Protein AF-A0AAT9WAW9-F1 (afdb_monomer_lite)

Foldseek 3Di:
DDDDDDDDDDDPPPPPPLPVLQVVLVVCVVVLVLVSNLVSLVVSVVVQNLVSLQVNLVCCCQVSVHPNDNVSSLVSLVSSVVSPNPVSVVVNVLSVLLVVCVVVLCCLLPVPQCPVLCDDLNVQDQDDFDQEDDDPVRVVVRVVSLVSSVVSLVVSVVVLVVCPPVLSVRDPSNVSSHHPVSSVSSSVNSVVNSVVVNVVSVVSNVVSVVSVVSHVVSHVVNVVVVVVVVVVVVVVVVVVVVVVVVVVVVVVVPDDDD

Secondary structure (DSSP, 8-state):
--------------SSHHHHHHHHHHHHHHTT-HHHHHHHHHHHHHTT-HHHHHHHHHHHHHTSSS---HHHHHHHHHHHHHTT-HHHHHHHHHHHHHHHTHHHHHIIIII---GGGGSGGG---PPP--S---SHHHHHHHHHHHHHHHHHHHHHHHHHHHT-SGGGGS-HHHHTTS-HHHHHHHHHHHHHHHHHHHHHHHHHHHHHHHHHHHHHHHHHHHHHHHHHHHHHHHHHHHHHHHHHHHHHHHHHHTS---

Sequence (258 aa):
MKRSILCAVLILAFGAAGADELSDAAAALNAKNYPQALALYSRLAGAGNPEAMLRLGEMYWYGEGAPLDRAKGDALFAQAAAAGNQAAVAATSLSRDRQQRLADIAYWTTGYDGADLVAGKFNCVAPEFPEFSQTKRAVTATSEAADAYTACYNGFIDHLQSVMPPGKAIPEAVTLLMSEQELRQATEHLGKVYAAVAARAKLTADQTLEKRDKWMAKTTDYLTTQKLREKQYLDDMERQRVSNNGAIDIATRAQPRK

Structure (mmCIF, N/CA/C/O backbone):
data_AF-A0AAT9WAW9-F1
#
_entry.id   AF-A0AAT9WAW9-F1
#
loop_
_atom_site.group_PDB
_atom_site.id
_atom_site.type_symbol
_atom_site.label_atom_id
_atom_site.label_alt_id
_atom_site.label_comp_id
_atom_site.label_asym_id
_atom_site.label_entity_id
_atom_site.label_seq_id
_atom_site.pdbx_PDB_ins_code
_atom_site.Cartn_x
_atom_site.Cartn_y
_atom_site.Cartn_z
_atom_site.occupancy
_atom_site.B_iso_or_equiv
_atom_site.auth_seq_id
_atom_site.auth_comp_id
_atom_site.auth_asym_id
_atom_site.auth_atom_id
_atom_site.pdbx_PDB_model_num
ATOM 1 N N . MET A 1 1 ? -53.173 15.740 77.917 1.00 38.09 1 MET A N 1
ATOM 2 C CA . MET A 1 1 ? -52.126 14.844 77.379 1.00 38.09 1 MET A CA 1
ATOM 3 C C . MET A 1 1 ? -52.438 14.558 75.912 1.00 38.09 1 MET A C 1
ATOM 5 O O . MET A 1 1 ? -53.324 13.765 75.639 1.00 38.09 1 MET A O 1
ATOM 9 N N . LYS A 1 2 ? -51.796 15.268 74.974 1.00 37.75 2 LYS A N 1
ATOM 10 C CA . LYS A 1 2 ? -51.893 15.025 73.522 1.00 37.75 2 LYS A CA 1
ATOM 11 C C . LYS A 1 2 ? -50.556 14.423 73.085 1.00 37.75 2 LYS A C 1
ATOM 13 O O . LYS A 1 2 ? -49.534 15.081 73.244 1.00 37.75 2 LYS A O 1
ATOM 18 N N . ARG A 1 3 ? -50.550 13.168 72.631 1.00 41.78 3 ARG A N 1
ATOM 19 C CA . ARG A 1 3 ? -49.358 12.491 72.100 1.00 41.78 3 ARG A CA 1
ATOM 20 C C . ARG A 1 3 ? -49.466 12.470 70.580 1.00 41.78 3 ARG A C 1
ATOM 22 O O . ARG A 1 3 ? -50.278 11.738 70.028 1.00 41.78 3 ARG A O 1
ATOM 29 N N . SER A 1 4 ? -48.690 13.336 69.943 1.00 41.09 4 SER A N 1
ATOM 30 C CA . SER A 1 4 ? -48.544 13.424 68.494 1.00 41.09 4 SER A CA 1
ATOM 31 C C . SER A 1 4 ? -47.734 12.230 67.984 1.00 41.09 4 SER A C 1
ATOM 33 O O . SER A 1 4 ? -46.661 11.946 68.513 1.00 41.09 4 SER A O 1
ATOM 35 N N . ILE A 1 5 ? -48.249 11.537 66.970 1.00 51.78 5 ILE A N 1
ATOM 36 C CA . ILE A 1 5 ? -47.555 10.462 66.252 1.00 51.78 5 ILE A CA 1
ATOM 37 C C . ILE A 1 5 ? -46.787 11.113 65.096 1.00 51.78 5 ILE A C 1
ATOM 39 O O . ILE A 1 5 ? -47.397 11.692 64.200 1.00 51.78 5 ILE A O 1
ATOM 43 N N . LEU A 1 6 ? -45.456 11.048 65.144 1.00 45.06 6 LEU A N 1
ATOM 44 C CA . LEU A 1 6 ? -44.557 11.425 64.053 1.00 45.06 6 LEU A CA 1
ATOM 45 C C . LEU A 1 6 ? -44.167 10.135 63.309 1.00 45.06 6 LEU A C 1
ATOM 47 O O . LEU A 1 6 ? -43.424 9.321 63.853 1.00 45.06 6 LEU A O 1
ATOM 51 N N . CYS A 1 7 ? -44.667 9.931 62.088 1.00 50.47 7 CYS A N 1
ATOM 52 C CA . CYS A 1 7 ? -44.144 8.907 61.179 1.00 50.47 7 CYS A CA 1
ATOM 53 C C . CYS A 1 7 ? -43.056 9.540 60.308 1.00 50.47 7 CYS A C 1
ATOM 55 O O . CYS A 1 7 ? -43.325 10.453 59.529 1.00 50.47 7 CYS A O 1
ATOM 57 N N . ALA A 1 8 ? -41.825 9.060 60.473 1.00 49.06 8 ALA A N 1
ATOM 58 C CA . ALA A 1 8 ? -40.669 9.458 59.688 1.00 49.06 8 ALA A CA 1
ATOM 59 C C . ALA A 1 8 ? -40.785 8.919 58.253 1.00 49.06 8 ALA A C 1
ATOM 61 O O . ALA A 1 8 ? -40.883 7.711 58.038 1.00 49.06 8 ALA A O 1
ATOM 62 N N . VAL A 1 9 ? -40.756 9.821 57.274 1.00 51.19 9 VAL A N 1
ATOM 63 C CA . VAL A 1 9 ? -40.599 9.492 55.853 1.00 51.19 9 VAL A CA 1
ATOM 64 C C . VAL A 1 9 ? -39.102 9.324 55.593 1.00 51.19 9 VAL A C 1
ATOM 66 O O . VAL A 1 9 ? -38.352 10.297 55.604 1.00 51.19 9 VAL A O 1
ATOM 69 N N . LEU A 1 10 ? -38.660 8.081 55.392 1.00 50.25 10 LEU A N 1
ATOM 70 C CA . LEU A 1 10 ? -37.310 7.770 54.925 1.00 50.25 10 LEU A CA 1
ATOM 71 C C . LEU A 1 10 ? -37.263 7.998 53.407 1.00 50.25 10 LEU A C 1
ATOM 73 O O . LEU A 1 10 ? -37.761 7.186 52.629 1.00 50.25 10 LEU A O 1
ATOM 77 N N . ILE A 1 11 ? -36.692 9.125 52.987 1.00 54.88 11 ILE A N 1
ATOM 78 C CA . ILE A 1 11 ? -36.390 9.401 51.581 1.00 54.88 11 ILE A CA 1
ATOM 79 C C . ILE A 1 11 ? -35.054 8.721 51.265 1.00 54.88 11 ILE A C 1
ATOM 81 O O . ILE A 1 11 ? -33.999 9.166 51.715 1.00 54.88 11 ILE A O 1
ATOM 85 N N . LEU A 1 12 ? -35.098 7.626 50.505 1.00 52.53 12 LEU A N 1
ATOM 86 C CA . LEU A 1 12 ? -33.918 7.016 49.892 1.00 52.53 12 LEU A CA 1
ATOM 87 C C . LEU A 1 12 ? -33.403 7.942 48.781 1.00 52.53 12 LEU A C 1
ATOM 89 O O . LEU A 1 12 ? -33.870 7.906 47.645 1.00 52.53 12 LEU A O 1
ATOM 93 N N . ALA A 1 13 ? -32.435 8.788 49.123 1.00 49.69 13 ALA A N 1
ATOM 94 C CA . ALA A 1 13 ? -31.640 9.538 48.162 1.00 49.69 13 ALA A CA 1
ATOM 95 C C . ALA A 1 13 ? -30.559 8.614 47.577 1.00 49.69 13 ALA A C 1
ATOM 97 O O . ALA A 1 13 ? -29.484 8.476 48.149 1.00 49.69 13 ALA A O 1
ATOM 98 N N . PHE A 1 14 ? -30.846 7.958 46.450 1.00 53.50 14 PHE A N 1
ATOM 99 C CA . PHE A 1 14 ? -29.864 7.122 45.734 1.00 53.50 14 PHE A CA 1
ATOM 100 C C . PHE A 1 14 ? -29.636 7.557 44.273 1.00 53.50 14 PHE A C 1
ATOM 102 O O . PHE A 1 14 ? -29.130 6.785 43.468 1.00 53.50 14 PHE A O 1
ATOM 109 N N . GLY A 1 15 ? -30.013 8.791 43.912 1.00 50.50 15 GLY A N 1
ATOM 110 C CA . GLY A 1 15 ? -30.060 9.231 42.509 1.00 50.50 15 GLY A CA 1
ATOM 111 C C . GLY A 1 15 ? -28.980 10.210 42.031 1.00 50.50 15 GLY A C 1
ATOM 112 O O . GLY A 1 15 ? -28.892 10.425 40.830 1.00 50.50 15 GLY A O 1
ATOM 113 N N . ALA A 1 16 ? -28.178 10.825 42.911 1.00 52.44 16 ALA A N 1
ATOM 114 C CA . ALA A 1 16 ? -27.354 11.983 42.520 1.00 52.44 16 ALA A CA 1
ATOM 115 C C . ALA A 1 16 ? -25.851 11.698 42.314 1.00 52.44 16 ALA A C 1
ATOM 117 O O . ALA A 1 16 ? -25.207 12.418 41.564 1.00 52.44 16 ALA A O 1
ATOM 118 N N . ALA A 1 17 ? -25.280 10.655 42.926 1.00 57.22 17 ALA A N 1
ATOM 119 C CA . ALA A 1 17 ? -23.821 10.464 42.928 1.00 57.22 17 ALA A CA 1
ATOM 120 C C . ALA A 1 17 ? -23.237 9.888 41.618 1.00 57.22 17 ALA A C 1
ATOM 122 O O . ALA A 1 17 ? -22.039 9.981 41.393 1.00 57.22 17 ALA A O 1
ATOM 123 N N . GLY A 1 18 ? -24.055 9.276 40.753 1.00 59.75 18 GLY A N 1
ATOM 124 C CA . GLY A 1 18 ? -23.558 8.561 39.566 1.00 59.75 18 GLY A CA 1
ATOM 125 C C . GLY A 1 18 ? -23.317 9.427 38.323 1.00 59.75 18 GLY A C 1
ATOM 126 O O . GLY A 1 18 ? -22.563 9.019 37.444 1.00 59.75 18 GLY A O 1
ATOM 127 N N . ALA A 1 19 ? -23.957 10.596 38.222 1.00 64.44 19 ALA A N 1
ATOM 128 C CA . ALA A 1 19 ? -23.829 11.467 37.049 1.00 64.44 19 ALA A CA 1
ATOM 129 C C . ALA A 1 19 ? -22.507 12.252 37.055 1.00 64.44 19 ALA A C 1
ATOM 131 O O . ALA A 1 19 ? -21.846 12.335 36.019 1.00 64.44 19 ALA A O 1
ATOM 132 N N . ASP A 1 20 ? -22.093 12.745 38.226 1.00 81.12 20 ASP A N 1
ATOM 133 C CA . ASP A 1 20 ? -20.826 13.467 38.396 1.00 81.12 20 ASP A CA 1
ATOM 134 C C . ASP A 1 20 ? -19.627 12.556 38.084 1.00 81.12 20 ASP A C 1
ATOM 136 O O . ASP A 1 20 ? -18.736 12.926 37.322 1.00 81.12 20 ASP A O 1
ATOM 140 N N . GLU A 1 21 ? -19.656 11.304 38.547 1.00 89.25 21 GLU A N 1
ATOM 141 C CA . GLU A 1 21 ? -18.559 10.356 38.314 1.00 89.25 21 GLU A CA 1
ATOM 142 C C . GLU A 1 21 ? -18.419 9.917 36.849 1.00 89.25 21 GLU A C 1
ATOM 144 O O . GLU A 1 21 ? -17.312 9.629 36.391 1.00 89.25 21 GLU A O 1
ATOM 149 N N . LEU A 1 22 ? -19.525 9.846 36.099 1.00 94.06 22 LEU A N 1
ATOM 150 C CA . LEU A 1 22 ? -19.480 9.522 34.671 1.00 94.06 22 LEU A CA 1
ATOM 151 C C . LEU A 1 22 ? -18.847 10.667 33.870 1.00 94.06 22 LEU A C 1
ATOM 153 O O . LEU A 1 22 ? -18.050 10.420 32.964 1.00 94.06 22 LEU A O 1
ATOM 157 N N . SER A 1 23 ? -19.166 11.912 34.232 1.00 95.69 23 SER A N 1
ATOM 158 C CA . SER A 1 23 ? -18.522 13.098 33.664 1.00 95.69 23 SER A CA 1
ATOM 159 C C . SER A 1 23 ? -17.025 13.125 33.987 1.00 95.69 23 SER A C 1
ATOM 161 O O . SER A 1 23 ? -16.214 13.372 33.094 1.00 95.69 23 SER A O 1
ATOM 163 N N . ASP A 1 24 ? -16.637 12.794 35.221 1.00 95.81 24 ASP A N 1
ATOM 164 C CA . ASP A 1 24 ? -15.228 12.692 35.620 1.00 95.81 24 ASP A CA 1
ATOM 165 C C . ASP A 1 24 ? -14.482 11.598 34.841 1.00 95.81 24 ASP A C 1
ATOM 167 O O . ASP A 1 24 ? -13.338 11.796 34.423 1.00 95.81 24 ASP A O 1
ATOM 171 N N . ALA A 1 25 ? -15.128 10.452 34.594 1.00 96.38 25 ALA A N 1
ATOM 172 C CA . ALA A 1 25 ? -14.562 9.369 33.790 1.00 96.38 25 ALA A CA 1
ATOM 173 C C . ALA A 1 25 ? -14.314 9.811 32.341 1.00 96.38 25 ALA A C 1
ATOM 175 O O . ALA A 1 25 ? -13.240 9.564 31.785 1.00 96.38 25 ALA A O 1
ATOM 176 N N . ALA A 1 26 ? -15.281 10.514 31.748 1.00 96.25 26 ALA A N 1
ATOM 177 C CA . ALA A 1 26 ? -15.157 11.074 30.408 1.00 96.25 26 ALA A CA 1
ATOM 178 C C . ALA A 1 26 ? -14.071 12.155 30.337 1.00 96.25 26 ALA A C 1
ATOM 180 O O . ALA A 1 26 ? -13.261 12.151 29.410 1.00 96.25 26 ALA A O 1
ATOM 181 N N . ALA A 1 27 ? -13.995 13.040 31.333 1.00 97.06 27 ALA A N 1
ATOM 182 C CA . ALA A 1 27 ? -12.942 14.045 31.433 1.00 97.06 27 ALA A CA 1
ATOM 183 C C . ALA A 1 27 ? -11.550 13.401 31.542 1.00 97.06 27 ALA A C 1
ATOM 185 O O . ALA A 1 27 ? -10.628 13.815 30.837 1.00 97.06 27 ALA A O 1
ATOM 186 N N . ALA A 1 28 ? -11.405 12.352 32.357 1.00 97.38 28 ALA A N 1
ATOM 187 C CA . ALA A 1 28 ? -10.160 11.600 32.476 1.00 97.38 28 ALA A CA 1
ATOM 188 C C . ALA A 1 28 ? -9.762 10.932 31.149 1.00 97.38 28 ALA A C 1
ATOM 190 O O . ALA A 1 28 ? -8.597 11.014 30.758 1.00 97.38 28 ALA A O 1
ATOM 191 N N . LEU A 1 29 ? -10.717 10.327 30.432 1.00 95.62 29 LEU A N 1
ATOM 192 C CA . LEU A 1 29 ? -10.471 9.713 29.124 1.00 95.62 29 LEU A CA 1
ATOM 193 C C . LEU A 1 29 ? -10.021 10.758 28.093 1.00 95.62 29 LEU A C 1
ATOM 195 O O . LEU A 1 29 ? -8.994 10.578 27.444 1.00 95.62 29 LEU A O 1
ATOM 199 N N . ASN A 1 30 ? -10.728 11.887 28.009 1.00 95.06 30 ASN A N 1
ATOM 200 C CA . ASN A 1 30 ? -10.393 12.992 27.107 1.00 95.06 30 ASN A CA 1
ATOM 201 C C . ASN A 1 30 ? -9.015 13.601 27.414 1.00 95.06 30 ASN A C 1
ATOM 203 O O . ASN A 1 30 ? -8.278 13.976 26.504 1.00 95.06 30 ASN A O 1
ATOM 207 N N . ALA A 1 31 ? -8.636 13.655 28.693 1.00 96.62 31 ALA A N 1
ATOM 208 C CA . ALA A 1 31 ? -7.310 14.076 29.138 1.00 96.62 31 ALA A CA 1
ATOM 209 C C . ALA A 1 31 ? -6.224 12.996 28.950 1.00 96.62 31 ALA A C 1
ATOM 211 O O . ALA A 1 31 ? -5.079 13.207 29.353 1.00 96.62 31 ALA A O 1
ATOM 212 N N . LYS A 1 32 ? -6.563 11.834 28.368 1.00 94.56 32 LYS A N 1
ATOM 213 C CA . LYS A 1 32 ? -5.700 10.646 28.240 1.00 94.56 32 LYS A CA 1
ATOM 214 C C . LYS A 1 32 ? -5.155 10.133 29.577 1.00 94.56 32 LYS A C 1
ATOM 216 O O . LYS A 1 32 ? -4.155 9.416 29.616 1.00 94.56 32 LYS A O 1
ATOM 221 N N . ASN A 1 33 ? -5.830 10.445 30.684 1.00 97.25 33 ASN A N 1
ATOM 222 C CA . ASN A 1 33 ? -5.577 9.833 31.983 1.00 97.25 33 ASN A CA 1
ATOM 223 C C . ASN A 1 33 ? -6.287 8.475 32.054 1.00 97.25 33 ASN A C 1
ATOM 225 O O . ASN A 1 33 ? -7.257 8.276 32.792 1.00 97.25 33 ASN A O 1
ATOM 229 N N . TYR A 1 34 ? -5.802 7.535 31.243 1.00 95.50 34 TYR A N 1
ATOM 230 C CA . TYR A 1 34 ? -6.418 6.222 31.106 1.00 95.50 34 TYR A CA 1
ATOM 231 C C . TYR A 1 34 ? -6.513 5.427 32.415 1.00 95.50 34 TYR A C 1
ATOM 233 O O . TYR A 1 34 ? -7.552 4.804 32.617 1.00 95.50 34 TYR A O 1
ATOM 241 N N . PRO A 1 35 ? -5.523 5.449 33.335 1.00 97.12 35 PRO A N 1
ATOM 242 C CA . PRO A 1 35 ? -5.660 4.757 34.616 1.00 97.12 35 PRO A CA 1
ATOM 243 C C . PRO A 1 35 ? -6.874 5.233 35.424 1.00 97.12 35 PRO A C 1
ATOM 245 O O . PRO A 1 35 ? -7.616 4.411 35.964 1.00 97.12 35 PRO A O 1
ATOM 248 N N . GLN A 1 36 ? -7.112 6.548 35.473 1.00 97.00 36 GLN A N 1
ATOM 249 C CA . GLN A 1 36 ? -8.271 7.112 36.166 1.00 97.00 36 GLN A CA 1
ATOM 250 C C . GLN A 1 36 ? -9.578 6.787 35.433 1.00 97.00 36 GLN A C 1
ATOM 252 O O . GLN A 1 36 ? -10.538 6.355 36.071 1.00 97.00 36 GLN A O 1
ATOM 257 N N . ALA A 1 37 ? -9.608 6.943 34.106 1.00 97.62 37 ALA A N 1
ATOM 258 C CA . ALA A 1 37 ? -10.780 6.618 33.295 1.00 97.62 37 ALA A CA 1
ATOM 259 C C . ALA A 1 37 ? -11.181 5.140 33.443 1.00 97.62 37 ALA A C 1
ATOM 261 O O . ALA A 1 37 ? -12.342 4.845 33.723 1.00 97.62 37 ALA A O 1
ATOM 262 N N . LEU A 1 38 ? -10.216 4.215 33.354 1.00 97.25 38 LEU A N 1
ATOM 263 C CA . LEU A 1 38 ? -10.442 2.781 33.551 1.00 97.25 38 LEU A CA 1
ATOM 264 C C . LEU A 1 38 ? -11.025 2.481 34.926 1.00 97.25 38 LEU A C 1
ATOM 266 O O . LEU A 1 38 ? -11.966 1.695 35.021 1.00 97.25 38 LEU A O 1
ATOM 270 N N . ALA A 1 39 ? -10.485 3.088 35.985 1.00 96.75 39 ALA A N 1
ATOM 271 C CA . ALA A 1 39 ? -10.970 2.866 37.342 1.00 96.75 39 ALA A CA 1
ATOM 272 C C . ALA A 1 39 ? -12.430 3.324 37.504 1.00 96.75 39 ALA A C 1
ATOM 274 O O . ALA A 1 39 ? -13.262 2.567 38.012 1.00 96.75 39 ALA A O 1
ATOM 275 N N . LEU A 1 40 ? -12.751 4.531 37.027 1.00 97.56 40 LEU A N 1
ATOM 276 C CA . LEU A 1 40 ? -14.095 5.099 37.122 1.00 97.56 40 LEU A CA 1
ATOM 277 C C . LEU A 1 40 ? -15.102 4.322 36.267 1.00 97.56 40 LEU A C 1
ATOM 279 O O . LEU A 1 40 ? -16.125 3.875 36.790 1.00 97.56 40 LEU A O 1
ATOM 283 N N . TYR A 1 41 ? -14.793 4.080 34.989 1.00 98.06 41 TYR A N 1
ATOM 284 C CA . TYR A 1 41 ? -15.674 3.315 34.108 1.00 98.06 41 TYR A CA 1
ATOM 285 C C . TYR A 1 41 ? -15.857 1.872 34.579 1.00 98.06 41 TYR A C 1
ATOM 287 O O . TYR A 1 41 ? -16.977 1.376 34.541 1.00 98.06 41 TYR A O 1
ATOM 295 N N . SER A 1 42 ? -14.815 1.210 35.098 1.00 97.31 42 SER A N 1
ATOM 296 C CA . SER A 1 42 ? -14.943 -0.147 35.656 1.00 97.31 42 SER A CA 1
ATOM 297 C C . SER A 1 42 ? -15.897 -0.190 36.845 1.00 97.31 42 SER A C 1
ATOM 299 O O . SER A 1 42 ? -16.749 -1.075 36.921 1.00 97.31 42 SER A O 1
ATOM 301 N N . ARG A 1 43 ? -15.790 0.778 37.762 1.00 96.94 43 ARG A N 1
ATOM 302 C CA . ARG A 1 43 ? -16.681 0.868 38.924 1.00 96.94 43 ARG A CA 1
ATOM 303 C C . ARG A 1 43 ? -18.126 1.130 38.505 1.00 96.94 43 ARG A C 1
ATOM 305 O O . ARG A 1 43 ? -19.026 0.433 38.966 1.00 96.94 43 ARG A O 1
ATOM 312 N N . LEU A 1 44 ? -18.346 2.104 37.623 1.00 97.44 44 LEU A N 1
ATOM 313 C CA . LEU A 1 44 ? -19.681 2.472 37.144 1.00 97.44 44 LEU A CA 1
ATOM 314 C C . LEU A 1 44 ? -20.324 1.347 36.319 1.00 97.44 44 LEU A C 1
ATOM 316 O O . LEU A 1 44 ? -21.504 1.056 36.503 1.00 97.44 44 LEU A O 1
ATOM 320 N N . ALA A 1 45 ? -19.550 0.666 35.469 1.00 97.69 45 ALA A N 1
ATOM 321 C CA . ALA A 1 45 ? -20.007 -0.513 34.739 1.00 97.69 45 ALA A CA 1
ATOM 322 C C . ALA A 1 45 ? -20.399 -1.644 35.704 1.00 97.69 45 ALA A C 1
ATOM 324 O O . ALA A 1 45 ? -21.459 -2.245 35.547 1.00 97.69 45 ALA A O 1
ATOM 325 N N . GLY A 1 46 ? -19.605 -1.881 36.756 1.00 96.75 46 GLY A N 1
ATOM 326 C CA . GLY A 1 46 ? -19.935 -2.839 37.819 1.00 96.75 46 GLY A CA 1
ATOM 327 C C . GLY A 1 46 ? -21.200 -2.480 38.608 1.00 96.75 46 GLY A C 1
ATOM 328 O O . GLY A 1 46 ? -21.892 -3.371 39.094 1.00 96.75 46 GLY A O 1
ATOM 329 N N . ALA A 1 47 ? -21.542 -1.191 38.688 1.00 95.56 47 ALA A N 1
ATOM 330 C CA . ALA A 1 47 ? -22.792 -0.700 39.269 1.00 95.56 47 ALA A CA 1
ATOM 331 C C . ALA A 1 47 ? -23.992 -0.755 38.297 1.00 95.56 47 ALA A C 1
ATOM 333 O O . ALA A 1 47 ? -25.077 -0.290 38.640 1.00 95.56 47 ALA A O 1
ATOM 334 N N . GLY A 1 48 ? -23.818 -1.310 37.092 1.00 95.25 48 GLY A N 1
ATOM 335 C CA . GLY A 1 48 ? -24.887 -1.455 36.106 1.00 95.25 48 GLY A CA 1
ATOM 336 C C . GLY A 1 48 ? -25.083 -0.243 35.195 1.00 95.25 48 GLY A C 1
ATOM 337 O O . GLY A 1 48 ? -26.085 -0.196 34.487 1.00 95.25 48 GLY A O 1
ATOM 338 N N . ASN A 1 49 ? -24.177 0.745 35.198 1.00 97.12 49 ASN A N 1
ATOM 339 C CA . ASN A 1 49 ? -24.319 1.922 34.342 1.00 97.12 49 ASN A CA 1
ATOM 340 C C . ASN A 1 49 ? -24.056 1.555 32.861 1.00 97.12 49 ASN A C 1
ATOM 342 O O . ASN A 1 49 ? -22.923 1.206 32.513 1.00 97.12 49 ASN A O 1
ATOM 346 N N . PRO A 1 50 ? -25.064 1.672 31.975 1.00 97.62 50 PRO A N 1
ATOM 347 C CA . PRO A 1 50 ? -24.955 1.227 30.588 1.00 97.62 50 PRO A CA 1
ATOM 348 C C . PRO A 1 50 ? -24.006 2.083 29.733 1.00 97.62 50 PRO A C 1
ATOM 350 O O . PRO A 1 50 ? -23.415 1.575 28.784 1.00 97.62 50 PRO A O 1
ATOM 353 N N . GLU A 1 51 ? -23.830 3.370 30.047 1.00 97.25 51 GLU A N 1
ATOM 354 C CA . GLU A 1 51 ? -22.864 4.236 29.350 1.00 97.25 51 GLU A CA 1
ATOM 355 C C . GLU A 1 51 ? -21.429 3.901 29.766 1.00 97.25 51 GLU A C 1
ATOM 357 O O . GLU A 1 51 ? -20.547 3.784 28.922 1.00 97.25 51 GLU A O 1
ATOM 362 N N . ALA A 1 52 ? -21.188 3.647 31.052 1.00 97.88 52 ALA A N 1
ATOM 363 C CA . ALA A 1 52 ? -19.871 3.223 31.515 1.00 97.88 52 ALA A CA 1
ATOM 364 C C . ALA A 1 52 ? -19.461 1.857 30.946 1.00 97.88 52 ALA A C 1
ATOM 366 O O . ALA A 1 52 ? -18.294 1.668 30.612 1.00 97.88 52 ALA A O 1
ATOM 367 N N . MET A 1 53 ? -20.407 0.920 30.796 1.00 98.50 53 MET A N 1
ATOM 368 C CA . MET A 1 53 ? -20.162 -0.350 30.101 1.00 98.50 53 MET A CA 1
ATOM 369 C C . MET A 1 53 ? -19.739 -0.119 28.648 1.00 98.50 53 MET A C 1
ATOM 371 O O . MET A 1 53 ? -18.749 -0.704 28.217 1.00 98.50 53 MET A O 1
ATOM 375 N N . LEU A 1 54 ? -20.442 0.755 27.916 1.00 98.06 54 LEU A N 1
ATOM 376 C CA . LEU A 1 54 ? -20.077 1.124 26.547 1.00 98.06 54 LEU A CA 1
ATOM 377 C C . LEU A 1 54 ? -18.648 1.678 26.493 1.00 98.06 54 LEU A C 1
ATOM 379 O O . LEU A 1 54 ? -17.820 1.143 25.762 1.00 98.06 54 LEU A O 1
ATOM 383 N N . ARG A 1 55 ? -18.336 2.694 27.304 1.00 97.38 55 ARG A N 1
ATOM 384 C CA . ARG A 1 55 ? -17.014 3.340 27.305 1.00 97.38 55 ARG A CA 1
ATOM 385 C C . ARG A 1 55 ? -15.894 2.398 27.716 1.00 97.38 55 ARG A C 1
ATOM 387 O O . ARG A 1 55 ? -14.856 2.360 27.066 1.00 97.38 55 ARG A O 1
ATOM 394 N N . LEU A 1 56 ? -16.109 1.579 28.743 1.00 97.88 56 LEU A N 1
ATOM 395 C CA . LEU A 1 56 ? -15.147 0.548 29.124 1.00 97.88 56 LEU A CA 1
ATOM 396 C C . LEU A 1 56 ? -14.947 -0.472 27.995 1.00 97.88 56 LEU A C 1
ATOM 398 O O . LEU A 1 56 ? -13.825 -0.921 27.759 1.00 97.88 56 LEU A O 1
ATOM 402 N N . GLY A 1 57 ? -16.030 -0.820 27.296 1.00 96.88 57 GLY A N 1
ATOM 403 C CA . GLY A 1 57 ? -15.998 -1.678 26.121 1.00 96.88 57 GLY A CA 1
ATOM 404 C C . GLY A 1 57 ? -15.123 -1.092 25.018 1.00 96.88 57 GLY A C 1
ATOM 405 O O . GLY A 1 57 ? -14.241 -1.789 24.528 1.00 96.88 57 GLY A O 1
ATOM 406 N N . GLU A 1 58 ? -15.291 0.195 24.698 1.00 94.06 58 GLU A N 1
ATOM 407 C CA . GLU A 1 58 ? -14.468 0.927 23.723 1.00 94.06 58 GLU A CA 1
ATOM 408 C C . GLU A 1 58 ? -12.987 0.912 24.119 1.00 94.06 58 GLU A C 1
ATOM 410 O O . GLU A 1 58 ? -12.137 0.589 23.289 1.00 94.06 58 GLU A O 1
ATOM 415 N N . MET A 1 59 ? -12.670 1.154 25.397 1.00 94.56 59 MET A N 1
ATOM 416 C CA . MET A 1 59 ? -11.285 1.140 25.879 1.00 94.56 59 MET A CA 1
ATOM 417 C C . MET A 1 59 ? -10.604 -0.218 25.664 1.00 94.56 59 MET A C 1
ATOM 419 O O . MET A 1 59 ? -9.469 -0.268 25.191 1.00 94.56 59 MET A O 1
ATOM 423 N N . TYR A 1 60 ? -11.290 -1.330 25.951 1.00 95.19 60 TYR A N 1
ATOM 424 C CA . TYR A 1 60 ? -10.764 -2.671 25.667 1.00 95.19 60 TYR A CA 1
ATOM 425 C C . TYR A 1 60 ? -10.763 -3.005 24.169 1.00 95.19 60 TYR A C 1
ATOM 427 O O . TYR A 1 60 ? -9.841 -3.666 23.687 1.00 95.19 60 TYR A O 1
ATOM 435 N N . TRP A 1 61 ? -11.765 -2.535 23.424 1.00 93.00 61 TRP A N 1
ATOM 436 C CA . TRP A 1 61 ? -11.928 -2.802 21.997 1.00 93.00 61 TRP A CA 1
ATOM 437 C C . TRP A 1 61 ? -10.863 -2.116 21.140 1.00 93.00 61 TRP A C 1
ATOM 439 O O . TRP A 1 61 ? -10.379 -2.713 20.179 1.00 93.00 61 TRP A O 1
ATOM 449 N N . TYR A 1 62 ? -10.480 -0.887 21.486 1.00 88.00 62 TYR A N 1
ATOM 450 C CA . TYR A 1 62 ? -9.450 -0.118 20.784 1.00 88.00 62 TYR A CA 1
ATOM 451 C C . TYR A 1 62 ? -8.065 -0.216 21.436 1.00 88.00 62 TYR A C 1
ATOM 453 O O . TYR A 1 62 ? -7.068 0.095 20.783 1.00 88.00 62 TYR A O 1
ATOM 461 N N . GLY A 1 63 ? -7.978 -0.707 22.677 1.00 88.94 63 GLY A N 1
ATOM 462 C CA . GLY A 1 63 ? -6.729 -0.755 23.442 1.00 88.94 63 GLY A CA 1
ATOM 463 C C . GLY A 1 63 ? -6.313 0.618 23.985 1.00 88.94 63 GLY A C 1
ATOM 464 O O . GLY A 1 63 ? -5.124 0.928 24.072 1.00 88.94 63 GLY A O 1
ATOM 465 N N . GLU A 1 64 ? -7.282 1.472 24.320 1.00 87.38 64 GLU A N 1
ATOM 466 C CA . GLU A 1 64 ? -7.047 2.830 24.818 1.00 87.38 64 GLU A CA 1
ATOM 467 C C . GLU A 1 64 ? -6.696 2.802 26.306 1.00 87.38 64 GLU A C 1
ATOM 469 O O . GLU A 1 64 ? -7.550 2.831 27.191 1.00 87.38 64 GLU A O 1
ATOM 474 N N . GLY A 1 65 ? -5.397 2.678 26.584 1.00 86.31 65 GLY A N 1
ATOM 475 C CA . GLY A 1 65 ? -4.857 2.638 27.943 1.00 86.31 65 GLY A CA 1
ATOM 476 C C . GLY A 1 65 ? -5.154 1.359 28.728 1.00 86.31 65 GLY A C 1
ATOM 477 O O . GLY A 1 65 ? -4.722 1.234 29.873 1.00 86.31 65 GLY A O 1
ATOM 478 N N . ALA A 1 66 ? -5.818 0.394 28.094 1.00 89.69 66 ALA A N 1
ATOM 479 C CA . ALA A 1 66 ? -5.876 -1.004 28.489 1.00 89.69 66 ALA A CA 1
ATOM 480 C C . ALA A 1 66 ? -5.218 -1.879 27.407 1.00 89.69 66 ALA A C 1
ATOM 482 O O . ALA A 1 66 ? -5.174 -1.481 26.241 1.0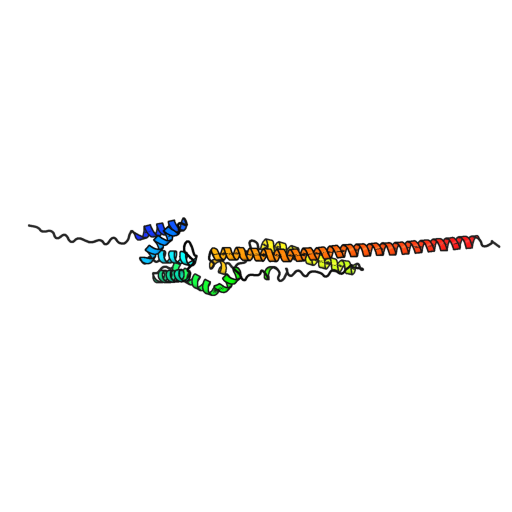0 89.69 66 ALA A O 1
ATOM 483 N N . PRO A 1 67 ? -4.732 -3.086 27.749 1.00 90.38 67 PRO A N 1
ATOM 484 C CA . PRO A 1 67 ? -4.396 -4.081 26.740 1.00 90.38 67 PRO A CA 1
ATOM 485 C C . PRO A 1 67 ? -5.593 -4.333 25.816 1.00 90.38 67 PRO A C 1
ATOM 487 O O . PRO A 1 67 ? -6.724 -4.440 26.293 1.00 90.38 67 PRO A O 1
ATOM 490 N N . LEU A 1 68 ? -5.334 -4.435 24.510 1.00 89.69 68 LEU A N 1
ATOM 491 C CA . LEU A 1 68 ? -6.350 -4.753 23.510 1.00 89.69 68 LEU A CA 1
ATOM 492 C C . LEU A 1 68 ? -7.010 -6.097 23.852 1.00 89.69 68 LEU A C 1
ATOM 494 O O . LEU A 1 68 ? -6.370 -7.144 23.771 1.00 89.69 68 LEU A O 1
ATOM 498 N N . ASP A 1 69 ? -8.291 -6.060 24.203 1.00 94.50 69 ASP A N 1
ATOM 499 C CA . ASP A 1 69 ? -9.100 -7.231 24.537 1.00 94.50 69 ASP A CA 1
ATOM 500 C C . ASP A 1 69 ? -10.486 -7.071 23.917 1.00 94.50 69 ASP A C 1
ATOM 502 O O . ASP A 1 69 ? -11.464 -6.637 24.530 1.00 94.50 69 ASP A O 1
ATOM 506 N N . ARG A 1 70 ? -10.547 -7.412 22.633 1.00 92.12 70 ARG A N 1
ATOM 507 C CA . ARG A 1 70 ? -11.763 -7.296 21.838 1.00 92.12 70 ARG A CA 1
ATOM 508 C C . ARG A 1 70 ? -12.893 -8.163 22.405 1.00 92.12 70 ARG A C 1
ATOM 510 O O . ARG A 1 70 ? -14.007 -7.680 22.556 1.00 92.12 70 ARG A O 1
ATOM 517 N N . ALA A 1 71 ? -12.608 -9.386 22.846 1.00 94.94 71 ALA A N 1
ATOM 518 C CA . ALA A 1 71 ? -13.629 -10.252 23.440 1.00 94.94 71 ALA A CA 1
ATOM 519 C C . ALA A 1 71 ? -14.271 -9.624 24.690 1.00 94.94 71 ALA A C 1
ATOM 521 O O . ALA A 1 71 ? -15.492 -9.674 24.860 1.00 94.94 71 ALA A O 1
ATOM 522 N N . LYS A 1 72 ? -13.467 -8.981 25.545 1.00 96.75 72 LYS A N 1
ATOM 523 C CA . LYS A 1 72 ? -13.984 -8.232 26.693 1.00 96.75 72 LYS A CA 1
ATOM 524 C C . LYS A 1 72 ? -14.784 -6.999 26.271 1.00 96.75 72 LYS A C 1
ATOM 526 O O . LYS A 1 72 ? -15.837 -6.744 26.855 1.00 96.75 72 LYS A O 1
ATOM 531 N N . GLY A 1 73 ? -14.315 -6.268 25.260 1.00 96.81 73 GLY A N 1
ATOM 532 C CA . GLY A 1 73 ? -15.047 -5.147 24.665 1.00 96.81 73 GLY A CA 1
ATOM 533 C C . GLY A 1 73 ? -16.433 -5.555 24.156 1.00 96.81 73 GLY A C 1
ATOM 534 O O . GLY A 1 73 ? -17.431 -4.955 24.543 1.00 96.81 73 GLY A O 1
ATOM 535 N N . ASP A 1 74 ? -16.509 -6.648 23.395 1.00 97.19 74 ASP A N 1
ATOM 536 C CA . ASP A 1 74 ? -17.761 -7.217 22.882 1.00 97.19 74 ASP A CA 1
ATOM 537 C C . ASP A 1 74 ? -18.730 -7.611 23.990 1.00 97.19 74 ASP A C 1
ATOM 539 O O . ASP A 1 74 ? -19.927 -7.321 23.914 1.00 97.19 74 ASP A O 1
ATOM 543 N N . ALA A 1 75 ? -18.218 -8.254 25.042 1.00 97.69 75 ALA A N 1
ATOM 544 C CA . ALA A 1 75 ? -19.030 -8.633 26.188 1.00 97.69 75 ALA A CA 1
ATOM 545 C C . ALA A 1 75 ? -19.633 -7.402 26.884 1.00 97.69 75 ALA A C 1
ATOM 547 O O . ALA A 1 75 ? -20.796 -7.432 27.290 1.00 97.69 75 ALA A O 1
ATOM 548 N N . LEU A 1 76 ? -18.867 -6.314 26.996 1.00 98.44 76 LEU A N 1
ATOM 549 C CA . LEU A 1 76 ? -19.326 -5.050 27.569 1.00 98.44 76 LEU A CA 1
ATOM 550 C C . LEU A 1 76 ? -20.331 -4.333 26.659 1.00 98.44 76 LEU A C 1
ATOM 552 O O . LEU A 1 76 ? -21.343 -3.843 27.158 1.00 98.44 76 LEU A O 1
ATOM 556 N N . PHE A 1 77 ? -20.126 -4.337 25.338 1.00 98.19 77 PHE A N 1
ATOM 557 C CA . PHE A 1 77 ? -21.105 -3.812 24.381 1.00 98.19 77 PHE A CA 1
ATOM 558 C C . PHE A 1 77 ? -22.429 -4.574 24.444 1.00 98.19 77 PHE A C 1
ATOM 560 O O . PHE A 1 77 ? -23.491 -3.956 24.483 1.00 98.19 77 PHE A O 1
ATOM 567 N N . ALA A 1 78 ? -22.384 -5.906 24.518 1.00 97.69 78 ALA A N 1
ATOM 568 C CA . ALA A 1 78 ? -23.582 -6.727 24.650 1.00 97.69 78 ALA A CA 1
ATOM 569 C C . ALA A 1 78 ? -24.339 -6.437 25.958 1.00 97.69 78 ALA A C 1
ATOM 571 O O . ALA A 1 78 ? -25.563 -6.301 25.940 1.00 97.69 78 ALA A O 1
ATOM 572 N N . GLN A 1 79 ? -23.624 -6.286 27.080 1.00 98.00 79 GLN A N 1
ATOM 573 C CA . GLN A 1 79 ? -24.222 -5.913 28.368 1.00 98.00 79 GLN A CA 1
ATOM 574 C C . GLN A 1 79 ? -24.849 -4.513 28.325 1.00 98.00 79 GLN A C 1
ATOM 576 O O . GLN A 1 79 ? -26.000 -4.350 28.726 1.00 98.00 79 GLN A O 1
ATOM 581 N N . ALA A 1 80 ? -24.136 -3.524 27.781 1.00 98.38 80 ALA A N 1
ATOM 582 C CA . ALA A 1 80 ? -24.634 -2.160 27.626 1.00 98.38 80 ALA A CA 1
ATOM 583 C C . ALA A 1 80 ? -25.893 -2.105 26.745 1.00 98.38 80 ALA A C 1
ATOM 585 O O . ALA A 1 80 ? -26.868 -1.441 27.100 1.00 98.38 80 ALA A O 1
ATOM 586 N N . ALA A 1 81 ? -25.900 -2.833 25.623 1.00 97.81 81 ALA A N 1
ATOM 587 C CA . ALA A 1 81 ? -27.043 -2.917 24.718 1.00 97.81 81 ALA A CA 1
ATOM 588 C C . ALA A 1 81 ? -28.254 -3.587 25.388 1.00 97.81 81 ALA A C 1
ATOM 590 O O . ALA A 1 81 ? -29.369 -3.074 25.295 1.00 97.81 81 ALA A O 1
ATOM 591 N N . ALA A 1 82 ? -28.038 -4.685 26.123 1.00 97.31 82 ALA A N 1
ATOM 592 C CA . ALA A 1 82 ? -29.086 -5.352 26.899 1.00 97.31 82 ALA A CA 1
ATOM 593 C C . ALA A 1 82 ? -29.651 -4.459 28.020 1.00 97.31 82 ALA A C 1
ATOM 595 O O . ALA A 1 82 ? -30.834 -4.547 28.341 1.00 97.31 82 ALA A O 1
ATOM 596 N N . ALA A 1 83 ? -28.827 -3.564 28.570 1.00 96.06 83 ALA A N 1
ATOM 597 C CA . ALA A 1 83 ? -29.220 -2.541 29.537 1.00 96.06 83 ALA A CA 1
ATOM 598 C C . ALA A 1 83 ? -29.822 -1.269 28.892 1.00 96.06 83 ALA A C 1
ATOM 600 O O . ALA A 1 83 ? -30.083 -0.288 29.586 1.00 96.06 83 ALA A O 1
ATOM 601 N N . GLY A 1 84 ? -30.070 -1.275 27.576 1.00 95.38 84 GLY A N 1
ATOM 602 C CA . GLY A 1 84 ? -30.786 -0.216 26.861 1.00 95.38 84 GLY A CA 1
ATOM 603 C C . GLY A 1 84 ? -29.912 0.876 26.235 1.00 95.38 84 GLY A C 1
ATOM 604 O O . GLY A 1 84 ? -30.463 1.839 25.696 1.00 95.38 84 GLY A O 1
ATOM 605 N N . ASN A 1 85 ? -28.578 0.751 26.256 1.00 97.38 85 ASN A N 1
ATOM 606 C CA . ASN A 1 85 ? -27.699 1.693 25.557 1.00 97.38 85 ASN A CA 1
ATOM 607 C C . ASN A 1 85 ? -27.825 1.522 24.034 1.00 97.38 85 ASN A C 1
ATOM 609 O O . ASN A 1 85 ? -27.378 0.525 23.466 1.00 97.38 85 ASN A O 1
ATOM 613 N N . GLN A 1 86 ? -28.396 2.517 23.358 1.00 95.88 86 GLN A N 1
ATOM 614 C CA . GLN A 1 86 ? -28.577 2.483 21.903 1.00 95.88 86 GLN A CA 1
ATOM 615 C C . GLN A 1 86 ? -27.251 2.588 21.135 1.00 95.88 86 GLN A C 1
ATOM 617 O O . GLN A 1 86 ? -27.094 1.949 20.096 1.00 95.88 86 GLN A O 1
ATOM 622 N N . ALA A 1 87 ? -26.269 3.336 21.648 1.00 95.94 87 ALA A N 1
ATOM 623 C CA . ALA A 1 87 ? -24.950 3.424 21.022 1.00 95.94 87 ALA A CA 1
ATOM 624 C C . ALA A 1 87 ? -24.198 2.083 21.101 1.00 95.94 87 ALA A C 1
ATOM 626 O O . ALA A 1 87 ? -23.514 1.700 20.152 1.00 95.94 87 ALA A O 1
ATOM 627 N N . ALA A 1 88 ? -24.412 1.298 22.160 1.00 96.62 88 ALA A N 1
ATOM 628 C CA . ALA A 1 88 ? -23.855 -0.048 22.256 1.00 96.62 88 ALA A CA 1
ATOM 629 C C . ALA A 1 88 ? -24.422 -1.019 21.205 1.00 96.62 88 ALA A C 1
ATOM 631 O O . ALA A 1 88 ? -23.700 -1.897 20.738 1.00 96.62 88 ALA A O 1
ATOM 632 N N . VAL A 1 89 ? -25.669 -0.841 20.749 1.00 94.50 89 VAL A N 1
ATOM 633 C CA . VAL A 1 89 ? -26.216 -1.629 19.625 1.00 94.50 89 VAL A CA 1
ATOM 634 C C . VAL A 1 89 ? -25.408 -1.378 18.346 1.00 94.50 89 VAL A C 1
ATOM 636 O O . VAL A 1 89 ? -25.055 -2.326 17.637 1.00 94.50 89 VAL A O 1
ATOM 639 N N . ALA A 1 90 ? -25.042 -0.123 18.076 1.00 93.50 90 ALA A N 1
ATOM 640 C CA . ALA A 1 90 ? -24.160 0.210 16.960 1.00 93.50 90 ALA A CA 1
ATOM 641 C C . ALA A 1 90 ? -22.759 -0.400 17.148 1.00 93.50 90 ALA A C 1
ATOM 643 O O . ALA A 1 90 ? -22.240 -1.013 16.215 1.00 93.50 90 ALA A O 1
ATOM 644 N N . ALA A 1 91 ? -22.194 -0.340 18.359 1.00 93.94 91 ALA A N 1
ATOM 645 C CA . ALA A 1 91 ? -20.895 -0.942 18.673 1.00 93.94 91 ALA A CA 1
ATOM 646 C C . ALA A 1 91 ? -20.870 -2.471 18.452 1.00 93.94 91 ALA A C 1
ATOM 648 O O . ALA A 1 91 ? -19.918 -2.999 17.878 1.00 93.94 91 ALA A O 1
ATOM 649 N N . THR A 1 92 ? -21.941 -3.195 18.805 1.00 94.88 92 THR A N 1
ATOM 650 C CA . THR A 1 92 ? -22.037 -4.641 18.503 1.00 94.88 92 THR A CA 1
ATOM 651 C C . THR A 1 92 ? -22.107 -4.936 17.002 1.00 94.88 92 THR A C 1
ATOM 653 O O . THR A 1 92 ? -21.611 -5.966 16.543 1.00 94.88 92 THR A O 1
ATOM 656 N N . SER A 1 93 ? -22.708 -4.045 16.208 1.00 93.38 93 SER A N 1
ATOM 657 C CA . SER A 1 93 ? -22.737 -4.189 14.748 1.00 93.38 93 SER A CA 1
ATOM 658 C C . SER A 1 93 ? -21.361 -3.920 14.147 1.00 93.38 93 SER A C 1
ATOM 660 O O . SER A 1 93 ? -20.878 -4.752 13.386 1.00 93.38 93 SER A O 1
ATOM 662 N N . LEU A 1 94 ? -20.676 -2.869 14.608 1.00 91.38 94 LEU A N 1
ATOM 663 C CA . LEU A 1 94 ? -19.287 -2.578 14.246 1.00 91.38 94 LEU A CA 1
ATOM 664 C C . LEU A 1 94 ? -18.358 -3.767 14.539 1.00 91.38 94 LEU A C 1
ATOM 666 O O . LEU A 1 94 ? -17.498 -4.106 13.729 1.00 91.38 94 LEU A O 1
ATOM 670 N N . SER A 1 95 ? -18.547 -4.432 15.681 1.00 92.69 95 SER A N 1
ATOM 671 C CA . SER A 1 95 ? -17.780 -5.629 16.030 1.00 92.69 95 SER A CA 1
ATOM 672 C C . SER A 1 95 ? -17.996 -6.785 15.049 1.00 92.69 95 SER A C 1
ATOM 674 O O . SER A 1 95 ? -17.031 -7.381 14.561 1.00 92.69 95 SER A O 1
ATOM 676 N N . ARG A 1 96 ? -19.254 -7.069 14.689 1.00 93.88 96 ARG A N 1
ATOM 677 C CA . ARG A 1 96 ? -19.575 -8.096 13.685 1.00 93.88 96 ARG A CA 1
ATOM 678 C C . ARG A 1 96 ? -18.991 -7.756 12.319 1.00 93.88 96 ARG A C 1
ATOM 680 O O . ARG A 1 96 ? -18.403 -8.634 11.689 1.00 93.88 96 ARG A O 1
ATOM 687 N N . ASP A 1 97 ? -19.111 -6.504 11.893 1.00 94.00 97 ASP A N 1
ATOM 688 C CA . ASP A 1 97 ? -18.549 -6.034 10.627 1.00 94.00 97 ASP A CA 1
ATOM 689 C C . ASP A 1 97 ? -17.031 -6.216 10.627 1.00 94.00 97 ASP A C 1
ATOM 691 O O . ASP A 1 97 ? -16.465 -6.780 9.692 1.00 94.00 97 ASP A O 1
ATOM 695 N N . ARG A 1 98 ? -16.360 -5.852 11.724 1.00 94.12 98 ARG A N 1
ATOM 696 C CA . ARG A 1 98 ? -14.928 -6.105 11.887 1.00 94.12 98 ARG A CA 1
ATOM 697 C C . ARG A 1 98 ? -14.597 -7.587 11.750 1.00 94.12 98 ARG A C 1
ATOM 699 O O . ARG A 1 98 ? -13.659 -7.914 11.029 1.00 94.12 98 ARG A O 1
ATOM 706 N N . GLN A 1 99 ? -15.341 -8.472 12.412 1.00 93.81 99 GLN A N 1
ATOM 707 C CA . GLN A 1 99 ? -15.101 -9.916 12.330 1.00 93.81 99 GLN A CA 1
ATOM 708 C C . GLN A 1 99 ? -15.195 -10.437 10.892 1.00 93.81 99 GLN A C 1
ATOM 710 O O . GLN A 1 99 ? -14.337 -11.199 10.449 1.00 93.81 99 GLN A O 1
ATOM 715 N N . GLN A 1 100 ? -16.180 -9.965 10.128 1.00 96.19 100 GLN A N 1
ATOM 716 C CA . GLN A 1 100 ? -16.329 -10.315 8.712 1.00 96.19 100 GLN A CA 1
ATOM 717 C C . GLN A 1 100 ? -15.186 -9.780 7.839 1.00 96.19 100 GLN A C 1
ATOM 719 O O . GLN A 1 100 ? -14.891 -10.352 6.792 1.00 96.19 100 GLN A O 1
ATOM 724 N N . ARG A 1 101 ? -14.535 -8.693 8.262 1.00 96.88 101 ARG A N 1
ATOM 725 C CA . ARG A 1 101 ? -13.498 -7.981 7.502 1.00 96.88 101 ARG A CA 1
ATOM 726 C C . ARG A 1 101 ? -12.088 -8.178 8.062 1.00 96.88 101 ARG A C 1
ATOM 728 O O . ARG A 1 101 ? -11.168 -7.484 7.636 1.00 96.88 101 ARG A O 1
ATOM 735 N N . LEU A 1 102 ? -11.873 -9.137 8.968 1.00 95.62 102 LEU A N 1
ATOM 736 C CA . LEU A 1 102 ? -10.540 -9.416 9.520 1.00 95.62 102 LEU A CA 1
ATOM 737 C C . LEU A 1 102 ? -9.511 -9.751 8.436 1.00 95.62 102 LEU A C 1
ATOM 739 O O . LEU A 1 102 ? -8.358 -9.341 8.551 1.00 95.62 102 LEU A O 1
ATOM 743 N N . ALA A 1 103 ? -9.924 -10.454 7.379 1.00 97.56 103 ALA A N 1
ATOM 744 C CA . ALA A 1 103 ? -9.054 -10.755 6.245 1.00 97.56 103 ALA A CA 1
ATOM 745 C C . ALA A 1 103 ? -8.602 -9.480 5.515 1.00 97.56 103 ALA A C 1
ATOM 747 O O . ALA A 1 103 ? -7.434 -9.361 5.154 1.00 97.56 103 ALA A O 1
ATOM 748 N N . ASP A 1 104 ? -9.489 -8.496 5.373 1.00 97.81 104 ASP A N 1
ATOM 749 C CA . ASP A 1 104 ? -9.161 -7.226 4.726 1.00 97.81 104 ASP A CA 1
ATOM 750 C C . ASP A 1 104 ? -8.228 -6.392 5.604 1.00 97.81 104 ASP A C 1
ATOM 752 O O . ASP A 1 104 ? -7.261 -5.814 5.116 1.00 97.81 104 ASP A O 1
ATOM 756 N N . ILE A 1 105 ? -8.456 -6.372 6.918 1.00 96.69 105 ILE A N 1
ATOM 757 C CA . ILE A 1 105 ? -7.549 -5.715 7.869 1.00 96.69 105 ILE A CA 1
ATOM 758 C C . ILE A 1 105 ? -6.163 -6.373 7.818 1.00 96.69 105 ILE A C 1
ATOM 760 O O . ILE A 1 105 ? -5.149 -5.677 7.759 1.00 96.69 105 ILE A O 1
ATOM 764 N N . ALA A 1 106 ? -6.100 -7.707 7.788 1.00 97.81 106 ALA A N 1
ATOM 765 C CA . ALA A 1 106 ? -4.849 -8.450 7.642 1.00 97.81 106 ALA A CA 1
ATOM 766 C C . ALA A 1 106 ? -4.146 -8.127 6.313 1.00 97.81 106 ALA A C 1
ATOM 768 O O . ALA A 1 106 ? -2.931 -7.903 6.287 1.00 97.81 106 ALA A O 1
ATOM 769 N N . TYR A 1 107 ? -4.912 -8.032 5.224 1.00 97.75 107 TYR A N 1
ATOM 770 C CA . TYR A 1 107 ? -4.406 -7.617 3.923 1.00 97.75 107 TYR A CA 1
ATOM 771 C C . TYR A 1 107 ? -3.751 -6.235 4.010 1.00 97.75 107 TYR A C 1
ATOM 773 O O . TYR A 1 107 ? -2.573 -6.107 3.706 1.00 97.75 107 TYR A O 1
ATOM 781 N N . TRP A 1 108 ? -4.423 -5.214 4.537 1.00 97.12 108 TRP A N 1
ATOM 782 C CA . TRP A 1 108 ? -3.833 -3.870 4.603 1.00 97.12 108 TRP A CA 1
ATOM 783 C C . TRP A 1 108 ? -2.700 -3.726 5.628 1.00 97.12 108 TRP A C 1
ATOM 785 O O . TRP A 1 108 ? -1.826 -2.879 5.462 1.00 97.12 108 TRP A O 1
ATOM 795 N N . THR A 1 109 ? -2.667 -4.551 6.674 1.00 96.44 109 THR A N 1
ATOM 796 C CA . THR A 1 109 ? -1.618 -4.481 7.710 1.00 96.44 109 THR A CA 1
ATOM 797 C C . THR A 1 109 ? -0.365 -5.281 7.377 1.00 96.44 109 THR A C 1
ATOM 799 O O . THR A 1 109 ? 0.703 -4.955 7.898 1.00 96.44 109 THR A O 1
ATOM 802 N N . THR A 1 110 ?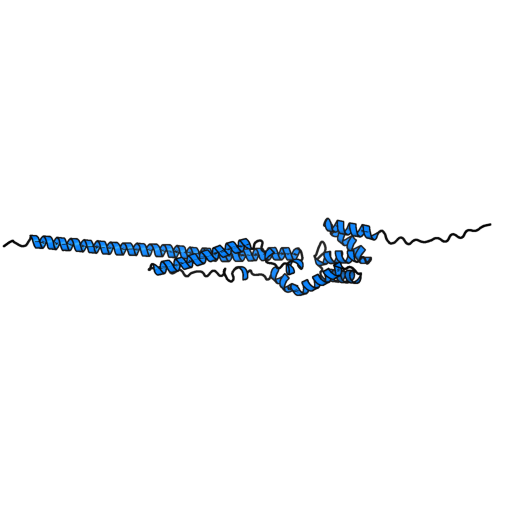 -0.478 -6.332 6.560 1.00 96.81 110 THR A N 1
ATOM 803 C CA . THR A 1 110 ? 0.643 -7.244 6.261 1.00 96.81 110 THR A CA 1
ATOM 804 C C . THR A 1 110 ? 0.633 -7.842 4.851 1.00 96.81 110 THR A C 1
ATOM 806 O O . THR A 1 110 ? 1.699 -8.165 4.333 1.00 96.81 110 THR A O 1
ATOM 809 N N . GLY A 1 111 ? -0.536 -8.014 4.225 1.00 97.31 111 G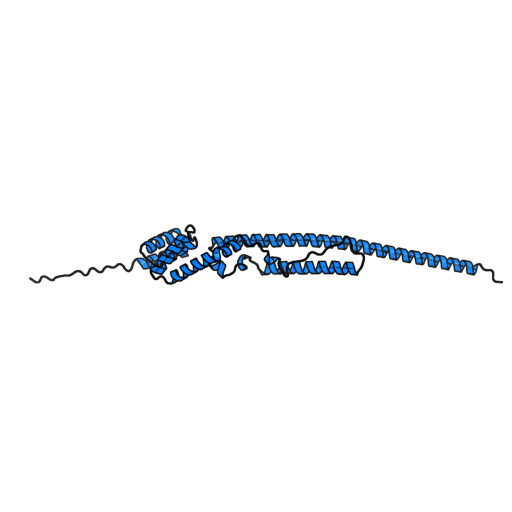LY A N 1
ATOM 810 C CA . GLY A 1 111 ? -0.682 -8.727 2.948 1.00 97.31 111 GLY A CA 1
ATOM 811 C C . GLY A 1 111 ? -0.550 -7.882 1.676 1.00 97.31 111 GLY A C 1
ATOM 812 O O . GLY A 1 111 ? -0.247 -8.435 0.625 1.00 97.31 111 GLY A O 1
ATOM 813 N N . TYR A 1 112 ? -0.771 -6.568 1.743 1.00 96.75 112 TYR A N 1
ATOM 814 C CA . TYR A 1 112 ? -0.712 -5.674 0.587 1.00 96.75 112 TYR A CA 1
ATOM 815 C C . TYR A 1 112 ? 0.710 -5.654 0.018 1.00 96.75 112 TYR A C 1
ATOM 817 O O . TYR A 1 112 ? 1.663 -5.425 0.760 1.00 96.75 112 TYR A O 1
ATOM 825 N N . ASP A 1 113 ? 0.867 -5.887 -1.281 1.00 95.50 113 ASP A N 1
ATOM 826 C CA . ASP A 1 113 ? 2.169 -6.046 -1.946 1.00 95.50 113 ASP A CA 1
ATOM 827 C C . ASP A 1 113 ? 2.448 -4.982 -3.022 1.00 95.50 113 ASP A C 1
ATOM 829 O O . ASP A 1 113 ? 3.559 -4.915 -3.561 1.00 95.50 113 ASP A O 1
ATOM 833 N N . GLY A 1 114 ? 1.460 -4.127 -3.304 1.00 93.31 114 GLY A N 1
ATOM 834 C CA . GLY A 1 114 ? 1.545 -3.067 -4.301 1.00 93.31 114 GLY A CA 1
ATOM 835 C C . GLY A 1 114 ? 1.533 -3.563 -5.745 1.00 93.31 114 GLY A C 1
ATOM 836 O O . GLY A 1 114 ? 1.979 -2.828 -6.627 1.00 93.31 114 GLY A O 1
ATOM 837 N N . ALA A 1 115 ? 1.070 -4.789 -6.015 1.00 92.31 115 ALA A N 1
ATOM 838 C CA . ALA A 1 115 ? 0.989 -5.320 -7.378 1.00 92.31 115 ALA A CA 1
ATOM 839 C C . ALA A 1 115 ? 0.107 -4.452 -8.296 1.00 92.31 115 ALA A C 1
ATOM 841 O O . ALA A 1 115 ? 0.382 -4.314 -9.489 1.00 92.31 115 ALA A O 1
ATOM 842 N N . ASP A 1 116 ? -0.920 -3.819 -7.733 1.00 91.06 116 ASP A N 1
ATOM 843 C CA . ASP A 1 116 ? -1.811 -2.880 -8.409 1.00 91.06 116 ASP A CA 1
ATOM 844 C C . ASP A 1 116 ? -1.101 -1.596 -8.871 1.00 91.06 116 ASP A C 1
ATOM 846 O O . ASP A 1 116 ? -1.447 -1.058 -9.923 1.00 91.06 116 ASP A O 1
ATOM 850 N N . LEU A 1 117 ? -0.061 -1.147 -8.156 1.00 91.06 117 LEU A N 1
ATOM 851 C CA . LEU A 1 117 ? 0.675 0.088 -8.470 1.00 91.06 117 LEU A CA 1
ATOM 852 C C . LEU A 1 117 ? 1.434 0.011 -9.802 1.00 91.06 117 LEU A C 1
ATOM 854 O O . LEU A 1 117 ? 1.694 1.035 -10.430 1.00 91.06 117 LEU A O 1
ATOM 858 N N . VAL A 1 118 ? 1.802 -1.200 -10.224 1.00 90.12 118 VAL A N 1
ATOM 859 C CA . VAL A 1 118 ? 2.571 -1.470 -11.453 1.00 90.12 118 VAL A CA 1
ATOM 860 C C . VAL A 1 118 ? 1.742 -2.188 -12.522 1.00 90.12 118 VAL A C 1
ATOM 862 O O . VAL A 1 118 ? 2.268 -2.594 -13.557 1.00 90.12 118 VAL A O 1
ATOM 865 N N . ALA A 1 119 ? 0.440 -2.357 -12.294 1.00 89.38 119 ALA A N 1
ATOM 866 C CA . ALA A 1 119 ? -0.455 -3.031 -13.223 1.00 89.38 119 ALA A CA 1
ATOM 867 C C . ALA A 1 119 ? -1.017 -2.081 -14.298 1.00 89.38 119 ALA A C 1
ATOM 869 O O . ALA A 1 119 ? -0.937 -0.850 -14.223 1.00 89.38 119 ALA A O 1
ATOM 870 N N . GLY A 1 120 ? -1.631 -2.669 -15.329 1.00 91.00 120 GLY A N 1
ATOM 871 C CA . GLY A 1 120 ? -2.349 -1.931 -16.366 1.00 91.00 120 GLY A CA 1
ATOM 872 C C . GLY A 1 120 ? -1.458 -0.924 -17.095 1.00 91.00 120 GLY A C 1
ATOM 873 O O . GLY A 1 120 ? -0.451 -1.297 -17.692 1.00 91.00 120 GLY A O 1
ATOM 874 N N . LYS A 1 121 ? -1.829 0.361 -17.048 1.00 90.31 121 LYS A N 1
ATOM 875 C CA . LYS A 1 121 ? -1.120 1.439 -17.760 1.00 90.31 121 LYS A CA 1
ATOM 876 C C . LYS A 1 121 ? 0.295 1.726 -17.237 1.00 90.31 121 LYS A C 1
ATOM 878 O O . LYS A 1 121 ? 1.031 2.438 -17.908 1.00 90.31 121 LYS A O 1
ATOM 883 N N . PHE A 1 122 ? 0.659 1.190 -16.071 1.00 92.75 122 PHE A N 1
ATOM 884 C CA . PHE A 1 122 ? 1.995 1.326 -15.479 1.00 92.75 122 PHE A CA 1
ATOM 885 C C . PHE A 1 122 ? 2.849 0.063 -15.611 1.00 92.75 122 PHE A C 1
ATOM 887 O O . PHE A 1 122 ? 3.956 0.006 -15.080 1.00 92.75 122 PHE A O 1
ATOM 894 N N . ASN A 1 123 ? 2.371 -0.929 -16.366 1.00 92.62 123 ASN A N 1
ATOM 895 C CA . ASN A 1 123 ? 3.178 -2.071 -16.772 1.00 92.62 123 ASN A CA 1
ATOM 896 C C . ASN A 1 123 ? 4.131 -1.653 -17.906 1.00 92.62 123 ASN A C 1
ATOM 898 O O . ASN A 1 123 ? 3.881 -1.914 -19.086 1.00 92.62 123 ASN A O 1
ATOM 902 N N . CYS A 1 124 ? 5.189 -0.923 -17.553 1.00 94.19 124 CYS A N 1
ATOM 903 C CA . CYS A 1 124 ? 6.126 -0.356 -18.514 1.00 94.19 124 CYS A CA 1
ATOM 904 C C . CYS A 1 124 ? 7.011 -1.443 -19.131 1.00 94.19 124 CYS A C 1
ATOM 906 O O . CYS A 1 124 ? 7.881 -2.010 -18.472 1.00 94.19 124 CYS A O 1
ATOM 908 N N . VAL A 1 125 ? 6.807 -1.713 -20.420 1.00 92.88 125 VAL A N 1
ATOM 909 C CA . VAL A 1 125 ? 7.575 -2.719 -21.160 1.00 92.88 125 VAL A CA 1
ATOM 910 C C . VAL A 1 125 ? 8.940 -2.146 -21.532 1.00 92.88 125 VAL A C 1
ATOM 912 O O . VAL A 1 125 ? 9.027 -1.219 -22.338 1.00 92.88 125 VAL A O 1
ATOM 915 N N . ALA A 1 126 ? 10.004 -2.688 -20.940 1.00 94.69 126 ALA A N 1
ATOM 916 C CA . ALA A 1 126 ? 11.368 -2.299 -21.277 1.00 94.69 126 ALA A CA 1
ATOM 917 C C . ALA A 1 126 ? 11.688 -2.687 -22.736 1.00 94.69 126 ALA A C 1
ATOM 919 O O . ALA A 1 126 ? 11.449 -3.833 -23.123 1.00 94.69 126 ALA A O 1
ATOM 920 N N . PRO A 1 127 ? 12.213 -1.762 -23.558 1.00 95.75 127 PRO A N 1
ATOM 921 C CA . PRO A 1 127 ? 12.580 -2.061 -24.932 1.00 95.75 127 PRO A CA 1
ATOM 922 C C . PRO A 1 127 ? 13.865 -2.889 -24.992 1.00 95.75 127 PRO A C 1
ATOM 924 O O . PRO A 1 127 ? 14.771 -2.749 -24.166 1.00 95.75 127 PRO A O 1
ATOM 927 N N . GLU A 1 128 ? 13.970 -3.705 -26.035 1.00 94.19 128 GLU A N 1
ATOM 928 C CA . GLU A 1 128 ? 15.214 -4.383 -26.376 1.00 94.19 128 GLU A CA 1
ATOM 929 C C . GLU A 1 128 ? 16.145 -3.431 -27.129 1.00 94.19 128 GLU A C 1
ATOM 931 O O . GLU A 1 128 ? 15.761 -2.800 -28.119 1.00 94.19 128 GLU A O 1
ATOM 936 N N . PHE A 1 129 ? 17.393 -3.357 -26.671 1.00 96.88 129 PHE A N 1
ATOM 937 C CA . PHE A 1 129 ? 18.435 -2.566 -27.313 1.00 96.88 129 PHE A CA 1
ATOM 938 C C . PHE A 1 129 ? 19.406 -3.501 -28.035 1.00 96.88 129 PHE A C 1
ATOM 940 O O . PHE A 1 129 ? 20.123 -4.252 -27.366 1.00 96.88 129 PHE A O 1
ATOM 947 N N . PRO A 1 130 ? 19.467 -3.475 -29.381 1.00 96.44 130 PRO A N 1
ATOM 948 C CA . PRO A 1 130 ? 20.519 -4.185 -30.096 1.00 96.44 130 PRO A CA 1
ATOM 949 C C . PRO A 1 130 ? 21.884 -3.576 -29.753 1.00 96.44 130 PRO A C 1
ATOM 951 O O . PRO A 1 130 ? 21.974 -2.498 -29.168 1.00 96.44 130 PRO A O 1
ATOM 954 N N . GLU A 1 131 ? 22.976 -4.229 -30.153 1.00 95.75 131 GLU A N 1
ATOM 955 C CA . GLU A 1 131 ? 24.310 -3.665 -29.927 1.00 95.75 131 GLU A CA 1
ATOM 956 C C . GLU A 1 131 ? 24.471 -2.287 -30.599 1.00 95.75 131 GLU A C 1
ATOM 958 O O . GLU A 1 131 ? 25.023 -1.362 -30.007 1.00 95.75 131 GLU A O 1
ATOM 963 N N . PHE A 1 132 ? 23.955 -2.149 -31.822 1.00 96.50 132 PHE A N 1
ATOM 964 C CA . PHE A 1 132 ? 23.828 -0.898 -32.568 1.00 96.50 132 PHE A CA 1
ATOM 965 C C . PHE A 1 132 ? 22.791 -1.055 -33.687 1.00 96.50 132 PHE A C 1
ATOM 967 O O . PHE A 1 132 ? 22.472 -2.170 -34.105 1.00 96.50 132 PHE A O 1
ATOM 974 N N . SER A 1 133 ? 22.285 0.065 -34.202 1.00 96.50 133 SER A N 1
ATOM 975 C CA . SER A 1 133 ? 21.329 0.099 -35.314 1.00 96.50 133 SER A CA 1
ATOM 976 C C . SER A 1 133 ? 21.985 0.601 -36.602 1.00 96.50 133 SER A C 1
ATOM 978 O O . SER A 1 133 ? 22.637 1.639 -36.626 1.00 96.50 133 SER A O 1
ATOM 980 N N . GLN A 1 134 ? 21.798 -0.130 -37.703 1.00 93.81 134 GLN A N 1
ATOM 981 C CA . GLN A 1 134 ? 22.466 0.174 -38.980 1.00 93.81 134 GLN A CA 1
ATOM 982 C C . GLN A 1 134 ? 21.622 1.025 -39.932 1.00 93.81 134 GLN A C 1
ATOM 984 O O . GLN A 1 134 ? 22.153 1.676 -40.827 1.00 93.81 134 GLN A O 1
ATOM 989 N N . THR A 1 135 ? 20.298 1.012 -39.763 1.00 92.62 135 THR A N 1
ATOM 990 C CA . THR A 1 135 ? 19.358 1.692 -40.662 1.00 92.62 135 THR A CA 1
ATOM 991 C C . THR A 1 135 ? 18.596 2.774 -39.916 1.00 92.62 135 THR A C 1
ATOM 993 O O . THR A 1 135 ? 18.276 2.609 -38.740 1.00 92.62 135 THR A O 1
ATOM 996 N N . LYS A 1 136 ? 18.218 3.855 -40.614 1.00 93.06 136 LYS A N 1
ATOM 997 C CA . LYS A 1 136 ? 17.373 4.917 -40.042 1.00 93.06 136 LYS A CA 1
ATOM 998 C C . LYS A 1 136 ? 16.091 4.352 -39.421 1.00 93.06 136 LYS A C 1
ATOM 1000 O O . LYS A 1 136 ? 15.727 4.750 -38.326 1.00 93.06 136 LYS A O 1
ATOM 1005 N N . ARG A 1 137 ? 15.457 3.380 -40.089 1.00 95.69 137 ARG A N 1
ATOM 1006 C CA . ARG A 1 137 ? 14.251 2.703 -39.590 1.00 95.69 137 ARG A CA 1
ATOM 1007 C C . ARG A 1 137 ? 14.495 2.008 -38.247 1.00 95.69 137 ARG A C 1
ATOM 1009 O O . ARG A 1 137 ? 13.670 2.144 -37.355 1.00 95.69 137 ARG A O 1
ATOM 1016 N N . ALA A 1 138 ? 15.608 1.285 -38.105 1.00 95.75 138 ALA A N 1
ATOM 1017 C CA . ALA A 1 138 ? 15.957 0.620 -36.851 1.00 95.75 138 ALA A CA 1
ATOM 1018 C C . ALA A 1 138 ? 16.291 1.626 -35.740 1.00 95.75 138 ALA A C 1
ATOM 1020 O O . ALA A 1 138 ? 15.893 1.412 -34.603 1.00 95.75 138 ALA A O 1
ATOM 1021 N N . VAL A 1 139 ? 16.971 2.735 -36.064 1.00 96.50 139 VAL A N 1
ATOM 1022 C CA . VAL A 1 139 ? 17.204 3.818 -35.094 1.00 96.50 139 VAL A CA 1
ATOM 1023 C C . VAL A 1 139 ? 15.882 4.384 -34.596 1.00 96.50 139 VAL A C 1
ATOM 1025 O O . VAL A 1 139 ? 15.648 4.393 -33.396 1.00 96.50 139 VAL A O 1
ATOM 1028 N N . THR A 1 140 ? 14.999 4.784 -35.513 1.00 97.19 140 THR A N 1
ATOM 1029 C CA . THR A 1 140 ? 13.688 5.343 -35.172 1.00 97.19 140 THR A CA 1
ATOM 1030 C C . THR A 1 140 ? 12.872 4.383 -34.310 1.00 97.19 140 THR A C 1
ATOM 1032 O O . THR A 1 140 ? 12.427 4.785 -33.245 1.00 97.19 140 THR A O 1
ATOM 1035 N N . ALA A 1 141 ? 12.749 3.112 -34.701 1.00 97.25 141 ALA A N 1
ATOM 1036 C CA . ALA A 1 141 ? 11.955 2.142 -33.949 1.00 97.25 141 ALA A CA 1
ATOM 1037 C C . ALA A 1 141 ? 12.482 1.914 -32.518 1.00 97.25 141 ALA A C 1
ATOM 1039 O O . ALA A 1 141 ? 11.701 1.868 -31.571 1.00 97.25 141 ALA A O 1
ATOM 1040 N N . THR A 1 142 ? 13.803 1.787 -32.341 1.00 97.56 142 THR A N 1
ATOM 1041 C CA . THR A 1 142 ? 14.401 1.599 -31.009 1.00 97.56 142 THR A CA 1
ATOM 1042 C C . THR A 1 142 ? 14.304 2.868 -30.157 1.00 97.56 142 THR A C 1
ATOM 1044 O O . THR A 1 142 ? 14.014 2.770 -28.965 1.00 97.56 142 THR A O 1
ATOM 1047 N N . SER A 1 143 ? 14.484 4.054 -30.750 1.00 97.00 143 SER A N 1
ATOM 1048 C CA . SER A 1 143 ? 14.281 5.335 -30.059 1.00 97.00 143 SER A CA 1
ATOM 1049 C C . SER A 1 143 ? 12.833 5.516 -29.604 1.00 97.00 143 SER A C 1
ATOM 1051 O O . SER A 1 143 ? 12.606 5.797 -28.434 1.00 97.00 143 SER A O 1
ATOM 1053 N N . GLU A 1 144 ? 11.854 5.272 -30.478 1.00 97.62 144 GLU A N 1
ATOM 1054 C CA . GLU A 1 144 ? 10.427 5.382 -30.145 1.00 97.62 144 GLU A CA 1
ATOM 1055 C C . GLU A 1 144 ? 10.026 4.419 -29.019 1.00 97.62 144 GLU A C 1
ATOM 1057 O O . GLU A 1 144 ? 9.275 4.792 -28.119 1.00 97.62 144 GLU A O 1
ATOM 1062 N N . ALA A 1 145 ? 10.563 3.194 -29.017 1.00 97.38 145 ALA A N 1
ATOM 1063 C CA . ALA A 1 145 ? 10.324 2.238 -27.940 1.00 97.38 145 ALA A CA 1
ATOM 1064 C C . ALA A 1 145 ? 10.929 2.707 -26.598 1.00 97.38 145 ALA A C 1
ATOM 1066 O O . ALA A 1 145 ? 10.305 2.554 -25.545 1.00 97.38 145 ALA A O 1
ATOM 1067 N N . ALA A 1 146 ? 12.115 3.323 -26.622 1.00 97.25 146 ALA A N 1
ATOM 1068 C CA . ALA A 1 146 ? 12.739 3.920 -25.440 1.00 97.25 146 ALA A CA 1
ATOM 1069 C C . ALA A 1 146 ? 11.979 5.147 -24.914 1.00 97.25 146 ALA A C 1
ATOM 1071 O O . ALA A 1 146 ? 11.840 5.313 -23.697 1.00 97.25 146 ALA A O 1
ATOM 1072 N N . ASP A 1 147 ? 11.450 5.976 -25.811 1.00 96.94 147 ASP A N 1
ATOM 1073 C CA . ASP A 1 147 ? 10.635 7.137 -25.458 1.00 96.94 147 ASP A CA 1
ATOM 1074 C C . ASP A 1 147 ? 9.292 6.700 -24.858 1.00 96.94 147 ASP A C 1
ATOM 1076 O O . ASP A 1 147 ? 8.882 7.228 -23.823 1.00 96.94 147 ASP A O 1
ATOM 1080 N N . ALA A 1 148 ? 8.652 5.673 -25.428 1.00 97.00 148 ALA A N 1
ATOM 1081 C CA . ALA A 1 148 ? 7.427 5.084 -24.888 1.00 97.00 148 ALA A CA 1
ATOM 1082 C C . ALA A 1 148 ? 7.632 4.521 -23.471 1.00 97.00 148 ALA A C 1
ATOM 1084 O O . ALA A 1 148 ? 6.820 4.775 -22.578 1.00 97.00 148 ALA A O 1
ATOM 1085 N N . TYR A 1 149 ? 8.741 3.813 -23.236 1.00 97.25 149 T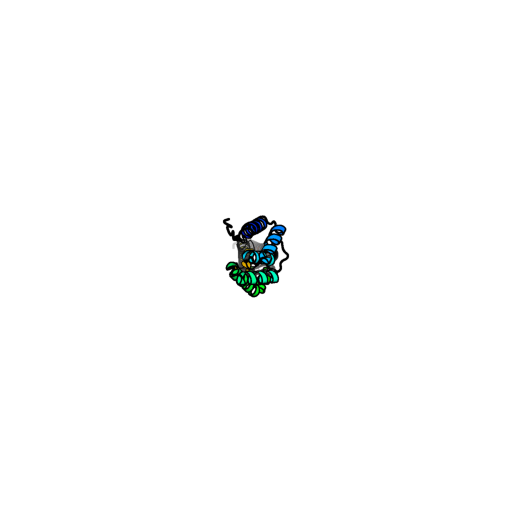YR A N 1
ATOM 1086 C CA . TYR A 1 149 ? 9.104 3.342 -21.898 1.00 97.25 149 TYR A CA 1
ATOM 1087 C C . TYR A 1 149 ? 9.314 4.502 -20.919 1.00 97.25 149 TYR A C 1
ATOM 1089 O O . TYR A 1 149 ? 8.775 4.483 -19.813 1.00 97.25 149 TYR A O 1
ATOM 1097 N N . THR A 1 150 ? 10.056 5.533 -21.332 1.00 97.25 150 THR A N 1
ATOM 1098 C CA . THR A 1 150 ? 10.333 6.712 -20.496 1.00 97.25 150 THR A CA 1
ATOM 1099 C C . THR A 1 150 ? 9.042 7.446 -20.128 1.00 97.25 150 THR A C 1
ATOM 1101 O O . THR A 1 150 ? 8.843 7.800 -18.968 1.00 97.25 150 THR A O 1
ATOM 1104 N N . ALA A 1 151 ? 8.134 7.626 -21.090 1.00 97.38 151 ALA A N 1
ATOM 1105 C CA . ALA A 1 151 ? 6.828 8.232 -20.855 1.00 97.38 151 ALA A CA 1
ATOM 1106 C C . ALA A 1 151 ? 5.981 7.408 -19.872 1.00 97.38 151 ALA A C 1
ATOM 1108 O O . ALA A 1 151 ? 5.390 7.975 -18.953 1.00 97.38 151 ALA A O 1
ATOM 1109 N N . CYS A 1 152 ? 5.967 6.078 -20.019 1.00 97.50 152 CYS A N 1
ATOM 1110 C CA . CYS A 1 152 ? 5.287 5.187 -19.081 1.00 97.50 152 CYS A CA 1
ATOM 1111 C C . CYS A 1 152 ? 5.862 5.304 -17.664 1.00 97.50 152 CYS A C 1
ATOM 1113 O O . CYS A 1 152 ? 5.110 5.503 -16.710 1.00 97.50 152 CYS A O 1
ATOM 1115 N N . TYR A 1 153 ? 7.190 5.233 -17.526 1.00 97.12 153 TYR A N 1
ATOM 1116 C CA . TYR A 1 153 ? 7.867 5.328 -16.234 1.00 97.12 153 TYR A CA 1
ATOM 1117 C C . TYR A 1 153 ? 7.602 6.674 -15.549 1.00 97.12 153 TYR A C 1
ATOM 1119 O O . TYR A 1 153 ? 7.255 6.700 -14.371 1.00 97.12 153 TYR A O 1
ATOM 1127 N N . ASN A 1 154 ? 7.689 7.786 -16.283 1.00 95.81 154 ASN A N 1
ATOM 1128 C CA . ASN A 1 154 ? 7.384 9.108 -15.734 1.00 95.81 154 ASN A CA 1
ATOM 1129 C C . ASN A 1 154 ? 5.926 9.192 -15.263 1.00 95.81 154 ASN A C 1
ATOM 1131 O O . ASN A 1 154 ? 5.672 9.619 -14.140 1.00 95.81 154 ASN A O 1
ATOM 1135 N N . GLY A 1 155 ? 4.980 8.690 -16.064 1.00 96.38 155 GLY A N 1
ATOM 1136 C CA . GLY A 1 155 ? 3.574 8.623 -15.666 1.00 96.38 155 GLY A CA 1
ATOM 1137 C C . GLY A 1 155 ? 3.337 7.748 -14.429 1.00 96.38 155 GLY A C 1
ATOM 1138 O O . GLY A 1 155 ? 2.488 8.074 -13.600 1.00 96.38 155 GLY A O 1
ATOM 1139 N N . PHE A 1 156 ? 4.092 6.657 -14.275 1.00 95.88 156 PHE A N 1
ATOM 1140 C CA . PHE A 1 156 ? 4.077 5.834 -13.065 1.00 95.88 156 PHE A CA 1
ATOM 1141 C C . PHE A 1 156 ? 4.570 6.613 -11.838 1.00 95.88 156 PHE A C 1
ATOM 1143 O O . PHE A 1 156 ? 3.926 6.561 -10.791 1.00 95.88 156 PHE A O 1
ATOM 1150 N N . ILE A 1 157 ? 5.663 7.373 -11.957 1.00 94.88 157 ILE A N 1
ATOM 1151 C CA . ILE A 1 157 ? 6.174 8.203 -10.856 1.00 94.88 157 ILE A CA 1
ATOM 1152 C C . ILE A 1 157 ? 5.162 9.284 -10.462 1.00 94.88 157 ILE A C 1
ATOM 1154 O O . ILE A 1 157 ? 4.878 9.434 -9.272 1.00 94.88 157 ILE A O 1
ATOM 1158 N N . ASP A 1 158 ? 4.566 9.976 -11.434 1.00 94.06 158 ASP A N 1
ATOM 1159 C CA . ASP A 1 158 ? 3.527 10.983 -11.184 1.00 94.06 158 ASP A CA 1
ATOM 1160 C C . ASP A 1 158 ? 2.322 10.367 -10.465 1.00 94.06 158 ASP A C 1
ATOM 1162 O O . ASP A 1 158 ? 1.793 10.921 -9.496 1.00 94.06 158 ASP A O 1
ATOM 1166 N N . HIS A 1 159 ? 1.902 9.178 -10.901 1.00 92.00 159 HIS A N 1
ATOM 1167 C CA . HIS A 1 159 ? 0.825 8.457 -10.243 1.00 92.00 159 HIS A CA 1
ATOM 1168 C C . HIS A 1 159 ? 1.180 8.090 -8.810 1.00 92.00 159 HIS A C 1
ATOM 1170 O O . HIS A 1 159 ? 0.387 8.372 -7.911 1.00 92.00 159 HIS A O 1
ATOM 1176 N N . LEU A 1 160 ? 2.365 7.523 -8.588 1.00 90.94 160 LEU A N 1
ATOM 1177 C CA . LEU A 1 160 ? 2.816 7.136 -7.261 1.00 90.94 160 LEU A CA 1
ATOM 1178 C C . LEU A 1 160 ? 2.837 8.341 -6.314 1.00 90.94 160 LEU A C 1
ATOM 1180 O O . LEU A 1 160 ? 2.395 8.224 -5.178 1.00 90.94 160 LEU A O 1
ATOM 1184 N N . GLN A 1 161 ? 3.265 9.514 -6.791 1.00 88.25 161 GLN A N 1
ATOM 1185 C CA . GLN A 1 161 ? 3.203 10.766 -6.031 1.00 88.25 161 GLN A CA 1
ATOM 1186 C C . GLN A 1 161 ? 1.759 11.214 -5.751 1.00 88.25 161 GLN A C 1
ATOM 1188 O O . GLN A 1 161 ? 1.466 11.684 -4.651 1.00 88.25 161 GLN A O 1
ATOM 1193 N N . SER A 1 162 ? 0.845 11.034 -6.710 1.00 88.56 162 SER A N 1
ATOM 1194 C CA . SER A 1 162 ? -0.568 11.421 -6.574 1.00 88.56 162 SER A CA 1
ATOM 1195 C C . SER A 1 162 ? -1.337 10.600 -5.533 1.00 88.56 162 SER A C 1
ATOM 1197 O O . SER A 1 162 ? -2.264 11.116 -4.907 1.00 88.56 162 SER A O 1
ATOM 1199 N N . VAL A 1 163 ? -0.944 9.340 -5.314 1.00 84.88 163 VAL A N 1
ATOM 1200 C CA . VAL A 1 163 ? -1.606 8.424 -4.368 1.00 84.88 163 VAL A CA 1
ATOM 1201 C C . VAL A 1 163 ? -0.981 8.438 -2.966 1.00 84.88 163 VAL A C 1
ATOM 1203 O O . VAL A 1 163 ? -1.308 7.599 -2.130 1.00 84.88 163 VAL A O 1
ATOM 1206 N N . MET A 1 164 ? -0.106 9.408 -2.677 1.00 82.75 164 MET A N 1
ATOM 1207 C CA . MET A 1 164 ? 0.463 9.613 -1.342 1.00 82.75 164 MET A CA 1
ATOM 1208 C C . MET A 1 164 ? -0.462 10.452 -0.423 1.00 82.75 164 MET A C 1
ATOM 1210 O O . MET A 1 164 ? -1.206 11.328 -0.884 1.00 82.75 164 MET A O 1
ATOM 1214 N N . PRO A 1 165 ? -0.401 10.251 0.910 1.00 84.81 165 PRO A N 1
ATOM 1215 C CA . PRO A 1 165 ? 0.309 9.172 1.597 1.00 84.81 165 PRO A CA 1
ATOM 1216 C C . PRO A 1 165 ? -0.386 7.809 1.393 1.00 84.81 165 PRO A C 1
ATOM 1218 O O . PRO A 1 165 ? -1.604 7.781 1.203 1.00 84.81 165 PRO A O 1
ATOM 1221 N N . PRO A 1 166 ? 0.343 6.682 1.507 1.00 75.62 166 PRO A N 1
ATOM 1222 C CA . PRO A 1 166 ? -0.168 5.357 1.144 1.00 75.62 166 PRO A CA 1
ATOM 1223 C C . PRO A 1 166 ? -1.426 4.929 1.912 1.00 75.62 166 PRO A C 1
ATOM 1225 O O . PRO A 1 166 ? -2.256 4.204 1.380 1.00 75.62 166 PRO A O 1
ATOM 1228 N N . GLY A 1 167 ? -1.629 5.434 3.135 1.00 71.25 167 GLY A N 1
ATOM 1229 C CA . GLY A 1 167 ? -2.822 5.145 3.942 1.00 71.25 167 GLY A CA 1
ATOM 1230 C C . GLY A 1 167 ? -4.157 5.523 3.280 1.00 71.25 167 GLY A C 1
ATOM 1231 O O . GLY A 1 167 ? -5.186 4.978 3.662 1.00 71.25 167 GLY A O 1
ATOM 1232 N N . LYS A 1 168 ? -4.157 6.389 2.254 1.00 78.62 168 LYS A N 1
ATOM 1233 C CA . LYS A 1 168 ? -5.357 6.695 1.451 1.00 78.62 168 LYS A CA 1
ATOM 1234 C C . LYS A 1 168 ? -5.834 5.528 0.580 1.00 78.62 168 LYS A C 1
ATOM 1236 O O . LYS A 1 168 ? -6.963 5.573 0.103 1.00 78.62 168 LYS A O 1
ATOM 1241 N N . ALA A 1 169 ? -4.995 4.518 0.348 1.00 86.38 169 ALA A N 1
ATOM 1242 C CA . ALA A 1 169 ? -5.365 3.342 -0.435 1.00 86.38 169 ALA A CA 1
ATOM 1243 C C . ALA A 1 169 ? -6.317 2.400 0.321 1.00 86.38 169 ALA A C 1
ATOM 1245 O O . ALA A 1 169 ? -7.045 1.632 -0.304 1.00 86.38 169 ALA A O 1
ATOM 1246 N N . ILE A 1 170 ? -6.335 2.469 1.657 1.00 93.12 170 ILE A N 1
ATOM 1247 C CA . ILE A 1 170 ? -7.181 1.615 2.492 1.00 93.12 170 ILE A CA 1
ATOM 1248 C C . ILE A 1 170 ? -8.641 2.091 2.370 1.00 93.12 170 ILE A C 1
ATOM 1250 O O . ILE A 1 170 ? -8.918 3.261 2.652 1.00 93.12 170 ILE A O 1
ATOM 1254 N N . PRO A 1 171 ? -9.599 1.222 1.989 1.00 94.31 171 PRO A N 1
ATOM 1255 C CA . PRO A 1 171 ? -11.006 1.594 1.912 1.00 94.31 171 PRO A CA 1
ATOM 1256 C C . PRO A 1 171 ? -11.527 2.102 3.258 1.00 94.31 171 PRO A C 1
ATOM 1258 O O . PRO A 1 171 ? -11.287 1.475 4.289 1.00 94.31 171 PRO A O 1
ATOM 1261 N N . GLU A 1 172 ? -12.314 3.180 3.246 1.00 91.94 172 GLU A N 1
ATOM 1262 C CA . GLU A 1 172 ? -12.873 3.799 4.460 1.00 91.94 172 GLU A CA 1
ATOM 1263 C C . GLU A 1 172 ? -13.608 2.786 5.351 1.00 91.94 172 GLU A C 1
ATOM 1265 O O . GLU A 1 172 ? -13.399 2.745 6.561 1.00 91.94 172 GLU A O 1
ATOM 1270 N N . ALA A 1 173 ? -14.382 1.887 4.737 1.00 92.69 173 ALA A N 1
ATOM 1271 C CA . ALA A 1 173 ? -15.098 0.827 5.440 1.00 92.69 173 ALA A CA 1
ATOM 1272 C C . ALA A 1 173 ? -14.179 -0.156 6.193 1.00 92.69 173 ALA A C 1
ATOM 1274 O O . ALA A 1 173 ? -14.639 -0.805 7.122 1.00 92.69 173 ALA A O 1
ATOM 1275 N N . VAL A 1 174 ? -12.910 -0.298 5.797 1.00 95.56 174 VAL A N 1
ATOM 1276 C CA . VAL A 1 174 ? -11.915 -1.099 6.531 1.00 95.56 174 VAL A CA 1
ATOM 1277 C C . VAL A 1 174 ? -11.231 -0.239 7.589 1.00 95.56 174 VAL A C 1
ATOM 1279 O O . VAL A 1 174 ? -11.103 -0.673 8.729 1.00 95.56 174 VAL A O 1
ATOM 1282 N N . THR A 1 175 ? -10.860 0.995 7.243 1.00 92.50 175 THR A N 1
ATOM 1283 C CA . THR A 1 175 ? -10.226 1.965 8.150 1.00 92.50 175 THR A CA 1
ATOM 1284 C C . THR A 1 175 ? -11.041 2.181 9.427 1.00 92.50 175 THR A C 1
ATOM 1286 O O . THR A 1 175 ? -10.477 2.153 10.517 1.00 92.50 175 THR A O 1
ATOM 1289 N N . LEU A 1 176 ? -12.368 2.314 9.311 1.00 90.00 176 LEU A N 1
ATOM 1290 C CA . LEU A 1 176 ? -13.283 2.482 10.451 1.00 90.00 176 LEU A CA 1
ATOM 1291 C C . LEU A 1 176 ? -13.314 1.280 11.411 1.00 90.00 176 LEU A C 1
ATOM 1293 O O . LEU A 1 176 ? -13.772 1.408 12.543 1.00 90.00 176 LEU A O 1
ATOM 1297 N N . LEU A 1 177 ? -12.843 0.110 10.972 1.00 92.25 177 LEU A N 1
ATOM 1298 C CA . LEU A 1 177 ? -12.838 -1.119 11.764 1.00 92.25 177 LEU A CA 1
ATOM 1299 C C . LEU A 1 177 ? -11.502 -1.347 12.480 1.00 92.25 177 LEU A C 1
ATOM 1301 O O . LEU A 1 177 ? -11.422 -2.245 13.320 1.00 92.25 177 LEU A O 1
ATOM 1305 N N . MET A 1 178 ? -10.452 -0.589 12.156 1.00 90.94 178 MET A N 1
ATOM 1306 C CA . MET A 1 178 ? -9.084 -0.785 12.651 1.00 90.94 178 MET A CA 1
ATOM 1307 C C . MET A 1 178 ? -8.827 -0.032 13.965 1.00 90.94 178 MET A C 1
ATOM 1309 O O . MET A 1 178 ? -9.374 1.041 14.194 1.00 90.94 178 MET A O 1
ATOM 1313 N N . SER A 1 179 ? -7.975 -0.579 14.841 1.00 87.69 179 SER A N 1
ATOM 1314 C CA . SER A 1 179 ? -7.442 0.183 15.983 1.00 87.69 179 SER A CA 1
ATOM 1315 C C . SER A 1 179 ? -6.371 1.182 15.539 1.00 87.69 179 SER A C 1
ATOM 1317 O O . SER A 1 179 ? -5.777 1.041 14.468 1.00 87.69 179 SER A O 1
ATOM 1319 N N . GLU A 1 180 ? -6.027 2.143 16.403 1.00 84.88 180 GLU A N 1
ATOM 1320 C CA . GLU A 1 180 ? -4.896 3.049 16.154 1.00 84.88 180 GLU A CA 1
ATOM 1321 C C . GLU A 1 180 ? -3.583 2.291 15.887 1.00 84.88 180 GLU A C 1
ATOM 1323 O O . GLU A 1 180 ? -2.765 2.702 15.063 1.00 84.88 180 GLU A O 1
ATOM 1328 N N . GLN A 1 181 ? -3.362 1.164 16.572 1.00 87.31 181 GLN A N 1
ATOM 1329 C CA . GLN A 1 181 ? -2.179 0.334 16.355 1.00 87.31 181 GLN A CA 1
ATOM 1330 C C . GLN A 1 181 ? -2.184 -0.309 14.965 1.00 87.31 181 GLN A C 1
ATOM 1332 O O . GLN A 1 181 ? -1.161 -0.269 14.285 1.00 87.31 181 GLN A O 1
ATOM 1337 N N . GLU A 1 182 ? -3.318 -0.858 14.535 1.00 92.31 182 GLU A N 1
ATOM 1338 C CA . GLU A 1 182 ? -3.456 -1.468 13.211 1.00 92.31 182 GLU A CA 1
ATOM 1339 C C . GLU A 1 182 ? -3.320 -0.424 12.101 1.00 92.31 182 GLU A C 1
ATOM 1341 O O . GLU A 1 182 ? -2.661 -0.684 11.099 1.00 92.31 182 GLU A O 1
ATOM 1346 N N . LEU A 1 183 ? -3.870 0.779 12.287 1.00 91.50 183 LEU A N 1
ATOM 1347 C CA . LEU A 1 183 ? -3.718 1.882 11.335 1.00 91.50 183 LEU A CA 1
ATOM 1348 C C . LEU A 1 183 ? -2.258 2.324 11.201 1.00 91.50 183 LEU A C 1
ATOM 1350 O O . LEU A 1 183 ? -1.776 2.537 10.085 1.00 91.50 183 LEU A O 1
ATOM 1354 N N . ARG A 1 184 ? -1.526 2.422 12.320 1.00 91.62 184 ARG A N 1
ATOM 1355 C CA . ARG A 1 184 ? -0.080 2.692 12.292 1.00 91.62 184 ARG A CA 1
ATOM 1356 C C . ARG A 1 184 ? 0.680 1.583 11.575 1.00 91.62 184 ARG A C 1
ATOM 1358 O O . ARG A 1 184 ? 1.500 1.886 10.714 1.00 91.62 184 ARG A O 1
ATOM 1365 N N . GLN A 1 185 ? 0.373 0.325 11.887 1.00 94.44 185 GLN A N 1
ATOM 1366 C CA . GLN A 1 185 ? 0.997 -0.829 11.246 1.00 94.44 185 GLN A CA 1
ATOM 1367 C C . GLN A 1 185 ? 0.745 -0.837 9.734 1.00 94.44 185 GLN A C 1
ATOM 1369 O O . GLN A 1 185 ? 1.691 -0.985 8.968 1.00 94.44 185 GLN A O 1
ATOM 1374 N N . ALA A 1 186 ? -0.497 -0.629 9.294 1.00 95.88 186 ALA A N 1
ATOM 1375 C CA . ALA A 1 186 ? -0.832 -0.554 7.877 1.00 95.88 186 ALA A CA 1
ATOM 1376 C C . ALA A 1 186 ? -0.130 0.622 7.192 1.00 95.88 186 ALA A C 1
ATOM 1378 O O . ALA A 1 186 ? 0.456 0.454 6.129 1.00 95.88 186 ALA A O 1
ATOM 1379 N N . THR A 1 187 ? -0.097 1.798 7.823 1.00 93.75 187 THR A N 1
ATOM 1380 C CA . THR A 1 187 ? 0.619 2.962 7.277 1.00 93.75 187 THR A CA 1
ATOM 1381 C C . THR A 1 187 ? 2.111 2.673 7.088 1.00 93.75 187 THR A C 1
ATOM 1383 O O . THR A 1 187 ? 2.676 3.005 6.045 1.00 93.75 187 THR A O 1
ATOM 1386 N N . GLU A 1 188 ? 2.754 2.029 8.065 1.00 94.62 188 GLU A N 1
ATOM 1387 C CA . GLU A 1 188 ? 4.160 1.629 7.976 1.00 94.62 188 GLU A CA 1
ATOM 1388 C C . GLU A 1 188 ? 4.383 0.562 6.894 1.00 94.62 188 GLU A C 1
ATOM 1390 O O . GLU A 1 188 ? 5.318 0.671 6.097 1.00 94.62 188 GLU A O 1
ATOM 1395 N N . HIS A 1 189 ? 3.515 -0.451 6.844 1.00 96.31 189 HIS A N 1
ATOM 1396 C CA . HIS A 1 189 ? 3.558 -1.525 5.853 1.00 96.31 189 HIS A CA 1
ATOM 1397 C C . HIS A 1 189 ? 3.429 -0.978 4.431 1.00 96.31 189 HIS A C 1
ATOM 1399 O O . HIS A 1 189 ? 4.320 -1.184 3.606 1.00 96.31 189 HIS A O 1
ATOM 1405 N N . LEU A 1 190 ? 2.385 -0.191 4.160 1.00 95.62 190 LEU A N 1
ATOM 1406 C CA . LEU A 1 190 ? 2.173 0.424 2.853 1.00 95.62 190 LEU A CA 1
ATOM 1407 C C . LEU A 1 190 ? 3.323 1.375 2.497 1.00 95.62 190 LEU A C 1
ATOM 1409 O O . LEU A 1 190 ? 3.773 1.382 1.356 1.00 95.62 190 LEU A O 1
ATOM 1413 N N . GLY A 1 191 ? 3.862 2.121 3.466 1.00 93.88 191 GLY A N 1
ATOM 1414 C CA . GLY A 1 191 ? 5.060 2.940 3.264 1.00 93.88 191 GLY A CA 1
ATOM 1415 C C . GLY A 1 191 ? 6.255 2.129 2.753 1.00 93.88 191 GLY A C 1
ATOM 1416 O O . GLY A 1 191 ? 6.896 2.521 1.775 1.00 93.88 191 GLY A O 1
ATOM 1417 N N . LYS A 1 192 ? 6.525 0.965 3.360 1.00 95.56 192 LYS A N 1
ATOM 1418 C CA . LYS A 1 192 ? 7.593 0.048 2.922 1.00 95.56 192 LYS A CA 1
ATOM 1419 C C . LYS A 1 192 ? 7.320 -0.524 1.533 1.00 95.56 192 LYS A C 1
ATOM 1421 O O . LYS A 1 192 ? 8.232 -0.570 0.709 1.00 95.56 192 LYS A O 1
ATOM 1426 N N . VAL A 1 193 ? 6.080 -0.926 1.258 1.00 96.12 193 VAL A N 1
ATOM 1427 C CA . VAL A 1 193 ? 5.667 -1.477 -0.042 1.00 96.12 193 VAL A CA 1
ATOM 1428 C C . VAL A 1 193 ? 5.844 -0.447 -1.155 1.00 96.12 193 VAL A C 1
ATOM 1430 O O . VAL A 1 193 ? 6.509 -0.733 -2.150 1.00 96.12 193 VAL A O 1
ATOM 1433 N N . TYR A 1 194 ? 5.330 0.770 -0.968 1.00 94.81 194 TYR A N 1
ATOM 1434 C CA . TYR A 1 194 ? 5.445 1.856 -1.943 1.00 94.81 194 TYR A CA 1
ATOM 1435 C C . TYR A 1 194 ? 6.912 2.204 -2.206 1.00 94.81 194 TYR A C 1
ATOM 1437 O O . TYR A 1 194 ? 7.321 2.329 -3.361 1.00 94.81 194 TYR A O 1
ATOM 1445 N N . ALA A 1 195 ? 7.730 2.296 -1.151 1.00 94.00 195 ALA A N 1
ATOM 1446 C CA . ALA A 1 195 ? 9.163 2.539 -1.283 1.00 94.00 195 ALA A CA 1
ATOM 1447 C C . ALA A 1 195 ? 9.874 1.412 -2.054 1.00 94.00 195 ALA A C 1
ATOM 1449 O O . ALA A 1 195 ? 10.697 1.688 -2.926 1.00 94.00 195 ALA A O 1
ATOM 1450 N N . ALA A 1 196 ? 9.537 0.148 -1.784 1.00 96.00 196 ALA A N 1
ATOM 1451 C CA . ALA A 1 196 ? 10.106 -0.997 -2.491 1.00 96.00 196 ALA A CA 1
ATOM 1452 C C . ALA A 1 196 ? 9.693 -1.029 -3.972 1.00 96.00 196 ALA A C 1
ATOM 1454 O O . ALA A 1 196 ? 10.520 -1.301 -4.844 1.00 96.00 196 ALA A O 1
ATOM 1455 N N . VAL A 1 197 ? 8.429 -0.726 -4.275 1.00 95.06 197 VAL A N 1
ATOM 1456 C CA . VAL A 1 197 ? 7.915 -0.606 -5.647 1.00 95.06 197 VAL A CA 1
ATOM 1457 C C . VAL A 1 197 ? 8.637 0.519 -6.396 1.00 95.06 197 VAL A C 1
ATOM 1459 O O . VAL A 1 197 ? 9.189 0.264 -7.467 1.00 95.06 197 VAL A O 1
ATOM 1462 N N . ALA A 1 198 ? 8.748 1.710 -5.799 1.00 94.25 198 ALA A N 1
ATOM 1463 C CA . ALA A 1 198 ? 9.498 2.834 -6.362 1.00 94.25 198 ALA A CA 1
ATOM 1464 C C . ALA A 1 198 ? 10.970 2.487 -6.627 1.00 94.25 198 ALA A C 1
ATOM 1466 O O . ALA A 1 198 ? 11.490 2.763 -7.706 1.00 94.25 198 ALA A O 1
ATOM 1467 N N . ALA A 1 199 ? 11.641 1.854 -5.660 1.00 96.12 199 ALA A N 1
ATOM 1468 C CA . ALA A 1 199 ? 13.049 1.488 -5.775 1.00 96.12 199 ALA A CA 1
ATOM 1469 C C . ALA A 1 199 ? 13.293 0.475 -6.904 1.00 96.12 199 ALA A C 1
ATOM 1471 O O . ALA A 1 199 ? 14.226 0.644 -7.689 1.00 96.12 199 ALA A O 1
ATOM 1472 N N . ARG A 1 200 ? 12.436 -0.549 -7.034 1.00 95.00 200 ARG A N 1
ATOM 1473 C CA . ARG A 1 200 ? 12.515 -1.537 -8.126 1.00 95.00 200 ARG A CA 1
ATOM 1474 C C . ARG A 1 200 ? 12.259 -0.906 -9.494 1.00 95.00 200 ARG A C 1
ATOM 1476 O O . ARG A 1 200 ? 12.997 -1.186 -10.441 1.00 95.00 200 ARG A O 1
ATOM 1483 N N . ALA A 1 201 ? 11.250 -0.041 -9.592 1.00 94.81 201 ALA A N 1
ATOM 1484 C CA . ALA A 1 201 ? 10.945 0.684 -10.821 1.00 94.81 201 ALA A CA 1
ATOM 1485 C C . ALA A 1 201 ? 12.113 1.591 -11.233 1.00 94.81 201 ALA A C 1
ATOM 1487 O O . ALA A 1 201 ? 12.548 1.546 -12.383 1.00 94.81 201 ALA A O 1
ATOM 1488 N N . LYS A 1 202 ? 12.684 2.341 -10.281 1.00 95.88 202 LYS A N 1
ATOM 1489 C CA . LYS A 1 202 ? 13.860 3.183 -10.514 1.00 95.88 202 LYS A CA 1
ATOM 1490 C C . LYS A 1 202 ? 15.066 2.374 -10.983 1.00 95.88 202 LYS A C 1
ATOM 1492 O O . LYS A 1 202 ? 15.679 2.749 -11.973 1.00 95.88 202 LYS A O 1
ATOM 1497 N N . LEU A 1 203 ? 15.386 1.262 -10.319 1.00 96.88 203 LEU A N 1
ATOM 1498 C CA . LEU A 1 203 ? 16.497 0.397 -10.724 1.00 96.88 203 LEU A CA 1
ATOM 1499 C C . LEU A 1 203 ? 16.330 -0.090 -12.171 1.00 96.88 203 LEU A C 1
ATOM 1501 O O . LEU A 1 203 ? 17.269 -0.029 -12.960 1.00 96.88 203 LEU A O 1
ATOM 1505 N N . THR A 1 204 ? 15.122 -0.534 -12.524 1.00 95.69 204 THR A N 1
ATOM 1506 C CA . THR A 1 204 ? 14.803 -1.003 -13.881 1.00 95.69 204 THR A CA 1
ATOM 1507 C C . THR A 1 204 ? 14.923 0.131 -14.902 1.00 95.69 204 THR A C 1
ATOM 1509 O O . THR A 1 204 ? 15.480 -0.063 -15.984 1.00 95.69 204 THR A O 1
ATOM 1512 N N . ALA A 1 205 ? 14.452 1.333 -14.560 1.00 96.56 205 ALA A N 1
ATOM 1513 C CA . ALA A 1 205 ? 14.594 2.518 -15.397 1.00 96.56 205 ALA A CA 1
ATOM 1514 C C . ALA A 1 205 ? 16.060 2.911 -15.598 1.00 96.56 205 ALA A C 1
ATOM 1516 O O . ALA A 1 205 ? 16.476 3.057 -16.743 1.00 96.56 205 ALA A O 1
ATOM 1517 N N . ASP A 1 206 ? 16.853 2.990 -14.530 1.00 97.00 206 ASP A N 1
ATOM 1518 C CA . ASP A 1 206 ? 18.277 3.329 -14.598 1.00 97.00 206 ASP A CA 1
ATOM 1519 C C . ASP A 1 206 ? 19.031 2.331 -15.506 1.00 97.00 206 ASP A C 1
ATOM 1521 O O . ASP A 1 206 ? 19.750 2.740 -16.418 1.00 97.00 206 ASP A O 1
ATOM 1525 N N . GLN A 1 207 ? 18.783 1.023 -15.351 1.00 97.06 207 GLN A N 1
ATOM 1526 C CA . GLN A 1 207 ? 19.362 -0.018 -16.214 1.00 97.06 207 GLN A CA 1
ATOM 1527 C C . GLN A 1 207 ? 18.925 0.106 -17.682 1.00 97.06 207 GLN A C 1
ATOM 1529 O O . GLN A 1 207 ? 19.718 -0.116 -18.599 1.00 97.06 207 GLN A O 1
ATOM 1534 N N . THR A 1 208 ? 17.657 0.438 -17.924 1.00 97.31 208 THR A N 1
ATOM 1535 C CA . THR A 1 208 ? 17.104 0.592 -19.278 1.00 97.31 208 THR A CA 1
ATOM 1536 C C . THR A 1 208 ? 17.697 1.814 -19.977 1.00 97.31 208 THR A C 1
ATOM 1538 O O . THR A 1 208 ? 18.086 1.732 -21.142 1.00 97.31 208 THR A O 1
ATOM 1541 N N . LEU A 1 209 ? 17.829 2.932 -19.261 1.00 94.69 209 LEU A N 1
ATOM 1542 C CA . LEU A 1 209 ? 18.430 4.160 -19.777 1.00 94.69 209 LEU A CA 1
ATOM 1543 C C . LEU A 1 209 ? 19.932 3.985 -20.035 1.00 94.69 209 LEU A C 1
ATOM 1545 O O . LEU A 1 209 ? 20.420 4.423 -21.071 1.00 94.69 209 LEU A O 1
ATOM 1549 N N . GLU A 1 210 ? 20.653 3.249 -19.186 1.00 97.38 210 GLU A N 1
ATOM 1550 C CA . GLU A 1 210 ? 22.058 2.914 -19.443 1.00 97.38 210 GLU A CA 1
ATOM 1551 C C . GLU A 1 210 ? 22.221 2.077 -20.728 1.00 97.38 210 GLU A C 1
ATOM 1553 O O . GLU A 1 210 ? 23.113 2.338 -21.542 1.00 97.38 210 GLU A O 1
ATOM 1558 N N . LYS A 1 211 ? 21.349 1.080 -20.950 1.00 98.06 211 LYS A N 1
ATOM 1559 C CA . LYS A 1 211 ? 21.340 0.295 -22.199 1.00 98.06 211 LYS A CA 1
ATOM 1560 C C . LYS A 1 211 ? 21.059 1.178 -23.414 1.00 98.06 211 LYS A C 1
ATOM 1562 O O . LYS A 1 211 ? 21.754 1.045 -24.423 1.00 98.06 211 LYS A O 1
ATOM 1567 N N . ARG A 1 212 ? 20.093 2.097 -23.305 1.00 97.75 212 ARG A N 1
ATOM 1568 C CA . ARG A 1 212 ? 19.782 3.084 -24.348 1.00 97.75 212 ARG A CA 1
ATOM 1569 C C . ARG A 1 212 ? 21.003 3.926 -24.692 1.00 97.75 212 ARG A C 1
ATOM 1571 O O . ARG A 1 212 ? 21.327 4.066 -25.867 1.00 97.75 212 ARG A O 1
ATOM 1578 N N . ASP A 1 213 ? 21.686 4.459 -23.687 1.00 97.75 213 ASP A N 1
ATOM 1579 C CA . ASP A 1 213 ? 22.823 5.355 -23.885 1.00 97.75 213 ASP A CA 1
ATOM 1580 C C . ASP A 1 213 ? 24.001 4.612 -24.545 1.00 97.75 213 ASP A C 1
ATOM 1582 O O . ASP A 1 213 ? 24.607 5.120 -25.494 1.00 97.75 213 ASP A O 1
ATOM 1586 N N . LYS A 1 214 ? 24.263 3.358 -24.142 1.00 98.25 214 LYS A N 1
ATOM 1587 C CA . LYS A 1 214 ? 25.250 2.478 -24.802 1.00 98.25 214 LYS A CA 1
ATOM 1588 C C . LYS A 1 214 ? 24.893 2.199 -26.262 1.00 98.25 214 LYS A C 1
ATOM 1590 O O . LYS A 1 214 ? 25.756 2.313 -27.135 1.00 98.25 214 LYS A O 1
ATOM 1595 N N . TRP A 1 215 ? 23.639 1.841 -26.533 1.00 98.31 215 TRP A N 1
ATOM 1596 C CA . TRP A 1 215 ? 23.155 1.598 -27.892 1.00 98.31 215 TRP A CA 1
ATOM 1597 C C . TRP A 1 215 ? 23.254 2.856 -28.766 1.00 98.31 215 TRP A C 1
ATOM 1599 O O . TRP A 1 215 ? 23.726 2.777 -29.903 1.00 98.31 215 TRP A O 1
ATOM 1609 N N . MET A 1 216 ? 22.878 4.025 -28.238 1.00 97.44 216 MET A N 1
ATOM 1610 C CA . MET A 1 216 ? 22.975 5.310 -28.937 1.00 97.44 216 MET A CA 1
ATOM 1611 C C . MET A 1 216 ? 24.421 5.668 -29.281 1.00 97.44 216 MET A C 1
ATOM 1613 O O . MET A 1 216 ? 24.693 6.081 -30.411 1.00 97.44 216 MET A O 1
ATOM 1617 N N . ALA A 1 217 ? 25.354 5.474 -28.344 1.00 97.81 217 ALA A N 1
ATOM 1618 C CA . ALA A 1 217 ? 26.774 5.725 -28.570 1.00 97.81 217 ALA A CA 1
ATOM 1619 C C . ALA A 1 217 ? 27.329 4.843 -29.701 1.00 97.81 217 ALA A C 1
ATOM 1621 O O . ALA A 1 217 ? 27.887 5.362 -30.669 1.00 97.81 217 ALA A O 1
ATOM 1622 N N . LYS A 1 218 ? 27.099 3.523 -29.638 1.00 98.06 218 LYS A N 1
ATOM 1623 C CA . LYS A 1 218 ? 27.559 2.578 -30.672 1.00 98.06 218 LYS A CA 1
ATOM 1624 C C . LYS A 1 218 ? 26.900 2.819 -32.033 1.00 98.06 218 LYS A C 1
ATOM 1626 O O . LYS A 1 218 ? 27.557 2.743 -33.068 1.00 98.06 218 LYS A O 1
ATOM 1631 N N . THR A 1 219 ? 25.610 3.145 -32.048 1.00 97.31 219 THR A N 1
ATOM 1632 C CA . THR A 1 219 ? 24.869 3.482 -33.273 1.00 97.31 219 THR A CA 1
ATOM 1633 C C . THR A 1 219 ? 25.413 4.748 -33.928 1.00 97.31 219 THR A C 1
ATOM 1635 O O . THR A 1 219 ? 25.619 4.784 -35.141 1.00 97.31 219 THR A O 1
ATOM 1638 N N . THR A 1 220 ? 25.690 5.780 -33.130 1.00 95.94 220 THR A N 1
ATOM 1639 C CA . THR A 1 220 ? 26.252 7.044 -33.623 1.00 95.94 220 THR A CA 1
ATOM 1640 C C . THR A 1 220 ? 27.651 6.839 -34.200 1.00 95.94 220 THR A C 1
ATOM 1642 O O . THR A 1 220 ? 27.937 7.334 -35.293 1.00 95.94 220 THR A O 1
ATOM 1645 N N . ASP A 1 221 ? 28.496 6.067 -33.514 1.00 96.25 221 ASP A N 1
ATOM 1646 C CA . ASP A 1 221 ? 29.839 5.713 -33.979 1.00 96.25 221 ASP A CA 1
ATOM 1647 C C . ASP A 1 221 ? 29.804 4.938 -35.308 1.00 96.25 221 ASP A C 1
ATOM 1649 O O . ASP A 1 221 ? 30.456 5.325 -36.284 1.00 96.25 221 ASP A O 1
ATOM 1653 N N . TYR A 1 222 ? 28.949 3.913 -35.401 1.00 94.56 222 TYR A N 1
ATOM 1654 C CA . TYR A 1 222 ? 28.766 3.129 -36.623 1.00 94.56 222 TYR A CA 1
ATOM 1655 C C . TYR A 1 222 ? 28.330 3.998 -37.808 1.00 94.56 222 TYR A C 1
ATOM 1657 O O . TYR A 1 222 ? 28.936 3.938 -38.881 1.00 94.56 222 TYR A O 1
ATOM 1665 N N . LEU A 1 223 ? 27.293 4.823 -37.632 1.00 92.38 223 LEU A N 1
ATOM 1666 C CA . LEU A 1 223 ? 26.760 5.665 -38.707 1.00 92.38 223 LEU A CA 1
ATOM 1667 C C . LEU A 1 223 ? 27.756 6.747 -39.135 1.00 92.38 223 LEU A C 1
ATOM 1669 O O . LEU A 1 223 ? 27.836 7.072 -40.320 1.00 92.38 223 LEU A O 1
ATOM 1673 N N . THR A 1 224 ? 28.536 7.284 -38.196 1.00 92.75 224 THR A N 1
ATOM 1674 C CA . THR A 1 224 ? 29.606 8.245 -38.499 1.00 92.75 224 THR A CA 1
ATOM 1675 C C . THR A 1 224 ? 30.715 7.575 -39.303 1.00 92.75 224 THR A C 1
ATOM 1677 O O . THR A 1 224 ? 31.105 8.080 -40.355 1.00 92.75 224 THR A O 1
ATOM 1680 N N . THR A 1 225 ? 31.154 6.390 -38.876 1.00 92.94 225 THR A N 1
ATOM 1681 C CA . THR A 1 225 ? 32.166 5.595 -39.581 1.00 92.94 225 THR A CA 1
ATOM 1682 C C . THR A 1 225 ? 31.699 5.188 -40.980 1.00 92.94 225 THR A C 1
ATOM 1684 O O . THR A 1 225 ? 32.475 5.249 -41.932 1.00 92.94 225 THR A O 1
ATOM 1687 N N . GLN A 1 226 ? 30.428 4.809 -41.148 1.00 91.12 226 GLN A N 1
ATOM 1688 C CA . GLN A 1 226 ? 29.860 4.513 -42.467 1.00 91.12 226 GLN A CA 1
ATOM 1689 C C . GLN A 1 226 ? 29.884 5.732 -43.390 1.00 91.12 226 GLN A C 1
ATOM 1691 O O . GLN A 1 226 ? 30.397 5.632 -44.501 1.00 91.12 226 GLN A O 1
ATOM 1696 N N . LYS A 1 227 ? 29.416 6.893 -42.917 1.00 90.31 227 LYS A N 1
ATOM 1697 C CA . LYS A 1 227 ? 29.447 8.140 -43.699 1.00 90.31 227 LYS A CA 1
ATOM 1698 C C . LYS A 1 227 ? 30.866 8.548 -44.092 1.00 90.31 227 LYS A C 1
ATOM 1700 O O . LYS A 1 227 ? 31.075 9.033 -45.199 1.00 90.31 227 LYS A O 1
ATOM 1705 N N . LEU A 1 228 ? 31.843 8.356 -43.202 1.00 90.19 228 LEU A N 1
ATOM 1706 C CA . LEU A 1 228 ? 33.251 8.622 -43.502 1.00 90.19 228 LEU A CA 1
ATOM 1707 C C . LEU A 1 228 ? 33.781 7.688 -44.593 1.00 90.19 228 LEU A C 1
ATOM 1709 O O . LEU A 1 228 ? 34.418 8.169 -45.526 1.00 90.19 228 LEU A O 1
ATOM 1713 N N . ARG A 1 229 ? 33.481 6.385 -44.514 1.00 91.56 229 ARG A N 1
ATOM 1714 C CA . ARG A 1 229 ? 33.871 5.406 -45.542 1.00 91.56 229 ARG A CA 1
ATOM 1715 C C . ARG A 1 229 ? 33.222 5.695 -46.892 1.00 91.56 229 ARG A C 1
ATOM 1717 O O . ARG A 1 229 ? 33.902 5.646 -47.909 1.00 91.56 229 ARG A O 1
ATOM 1724 N N . GLU A 1 230 ? 31.936 6.035 -46.901 1.00 91.81 230 GLU A N 1
ATOM 1725 C CA . GLU A 1 230 ? 31.216 6.429 -48.116 1.00 91.81 230 GLU A CA 1
ATOM 1726 C C . GLU A 1 230 ? 31.828 7.689 -48.738 1.00 91.81 230 GLU A C 1
ATOM 1728 O O . GLU A 1 230 ? 32.114 7.711 -49.933 1.00 91.81 230 GLU A O 1
ATOM 1733 N N . LYS A 1 231 ? 32.120 8.712 -47.925 1.00 92.44 231 LYS A N 1
ATOM 1734 C CA . LYS A 1 231 ? 32.795 9.926 -48.392 1.00 92.44 231 LYS A CA 1
ATOM 1735 C C . LYS A 1 231 ? 34.178 9.626 -48.976 1.00 92.44 231 LYS A C 1
ATOM 1737 O O . LYS A 1 231 ? 34.477 10.091 -50.067 1.00 92.44 231 LYS A O 1
ATOM 1742 N N . GLN A 1 232 ? 34.997 8.835 -48.280 1.00 94.00 232 GLN A N 1
ATOM 1743 C CA . GLN A 1 232 ? 36.323 8.430 -48.762 1.00 94.00 232 GLN A CA 1
ATOM 1744 C C . GLN A 1 232 ? 36.235 7.697 -50.103 1.00 94.00 232 GLN A C 1
ATOM 1746 O O . GLN A 1 232 ? 36.991 8.010 -51.016 1.00 94.00 232 GLN A O 1
ATOM 1751 N N . TYR A 1 233 ? 35.277 6.778 -50.242 1.00 93.19 233 TYR A N 1
ATOM 1752 C CA . TYR A 1 233 ? 35.031 6.067 -51.492 1.00 93.19 233 TYR A CA 1
ATOM 1753 C C . TYR A 1 233 ? 34.66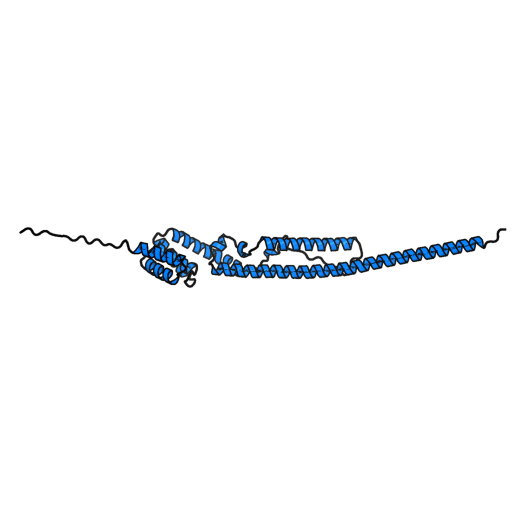1 7.021 -52.638 1.00 93.19 233 TYR A C 1
ATOM 1755 O O . TYR A 1 233 ? 35.215 6.914 -53.730 1.00 93.19 233 TYR A O 1
ATOM 1763 N N . LEU A 1 234 ? 33.766 7.983 -52.396 1.00 93.38 234 LEU A N 1
ATOM 1764 C CA . LEU A 1 234 ? 33.384 8.984 -53.396 1.00 93.38 234 LEU A CA 1
ATOM 1765 C C . LEU A 1 234 ? 34.557 9.904 -53.776 1.00 93.38 234 LEU A C 1
ATOM 1767 O O . LEU A 1 234 ? 34.767 10.162 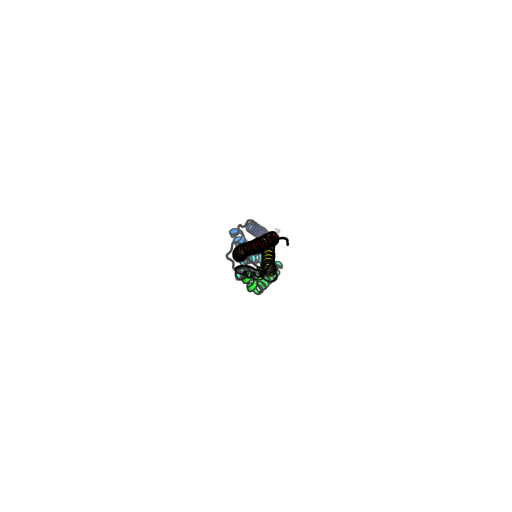-54.961 1.00 93.38 234 LEU A O 1
ATOM 1771 N N . ASP A 1 235 ? 35.349 10.348 -52.796 1.00 94.25 235 ASP A N 1
ATOM 1772 C CA . ASP A 1 235 ? 36.547 11.167 -53.021 1.00 94.25 235 ASP A CA 1
ATOM 1773 C C . ASP A 1 235 ? 37.602 10.396 -53.847 1.00 94.25 235 ASP A C 1
ATOM 1775 O O . ASP A 1 235 ? 38.226 10.955 -54.752 1.00 94.25 235 ASP A O 1
ATOM 1779 N N . ASP A 1 236 ? 37.790 9.098 -53.582 1.00 94.19 236 ASP A N 1
ATOM 1780 C CA . ASP A 1 236 ? 38.684 8.219 -54.350 1.00 94.19 236 ASP A CA 1
ATOM 1781 C C . ASP A 1 236 ? 38.214 8.030 -55.795 1.00 94.19 236 ASP A C 1
ATOM 1783 O O . ASP A 1 236 ? 39.021 8.129 -56.726 1.00 94.19 236 ASP A O 1
ATOM 1787 N N . MET A 1 237 ? 36.912 7.816 -55.997 1.00 93.19 237 MET A N 1
ATOM 1788 C CA . MET A 1 237 ? 36.304 7.709 -57.325 1.00 93.19 237 MET A CA 1
ATOM 1789 C C . MET A 1 237 ? 36.485 8.997 -58.140 1.00 93.19 237 MET A C 1
ATOM 1791 O O . MET A 1 237 ? 36.822 8.936 -59.326 1.00 93.19 237 MET A O 1
ATOM 1795 N N . GLU A 1 238 ? 36.326 10.168 -57.517 1.00 93.06 238 GLU A N 1
ATOM 1796 C CA . GLU A 1 238 ? 36.548 11.453 -58.188 1.00 93.06 238 GLU A CA 1
ATOM 1797 C C . GLU A 1 238 ? 38.032 11.671 -58.519 1.00 93.06 238 GLU A C 1
ATOM 1799 O O . GLU A 1 238 ? 38.365 12.074 -59.636 1.00 93.06 238 GLU A O 1
ATOM 1804 N N . ARG A 1 239 ? 38.951 11.318 -57.607 1.00 92.38 239 ARG A N 1
ATOM 1805 C CA . ARG A 1 239 ? 40.400 11.361 -57.879 1.00 92.38 239 ARG A CA 1
ATOM 1806 C C . ARG A 1 239 ? 40.783 10.506 -59.086 1.00 92.38 239 ARG A C 1
ATOM 1808 O O . ARG A 1 239 ? 41.541 10.963 -59.945 1.00 92.38 239 ARG A O 1
ATOM 1815 N N . GLN A 1 240 ? 40.242 9.292 -59.181 1.00 90.75 240 GLN A N 1
ATOM 1816 C CA . GLN A 1 240 ? 40.465 8.408 -60.328 1.00 90.75 240 GLN A CA 1
ATOM 1817 C C . GLN A 1 240 ? 39.883 8.990 -61.621 1.00 90.75 240 GLN A C 1
ATOM 1819 O O . GLN A 1 240 ? 40.551 8.978 -62.654 1.00 90.75 240 GLN A O 1
ATOM 1824 N N . ARG A 1 241 ? 38.673 9.559 -61.574 1.00 90.69 241 ARG A N 1
ATOM 1825 C CA . ARG A 1 241 ? 38.045 10.220 -62.727 1.00 90.69 241 ARG A CA 1
ATOM 1826 C C . ARG A 1 241 ? 38.883 11.391 -63.246 1.00 90.69 241 ARG A C 1
ATOM 1828 O O . ARG A 1 241 ? 39.128 11.470 -64.449 1.00 90.69 241 ARG A O 1
ATOM 1835 N N . VAL A 1 242 ? 39.334 12.285 -62.364 1.00 88.38 242 VAL A N 1
ATOM 1836 C CA . VAL A 1 242 ? 40.184 13.431 -62.733 1.00 88.38 242 VAL A CA 1
ATOM 1837 C C . VAL A 1 242 ? 41.508 12.955 -63.332 1.00 88.38 242 VAL A C 1
ATOM 1839 O O . VAL A 1 242 ? 41.929 13.473 -64.367 1.00 88.38 242 VAL A O 1
ATOM 1842 N N . SER A 1 243 ? 42.137 11.939 -62.732 1.00 85.81 243 SER A N 1
ATOM 1843 C CA . SER A 1 243 ? 43.374 11.344 -63.251 1.00 85.81 243 SER A CA 1
ATOM 1844 C C . SER A 1 243 ? 43.189 10.767 -64.659 1.00 85.81 243 SER A C 1
ATOM 1846 O O . SER A 1 243 ? 43.984 11.065 -65.552 1.00 85.81 243 SER A O 1
ATOM 1848 N N . ASN A 1 244 ? 42.109 10.017 -64.885 1.00 82.25 244 ASN A N 1
ATOM 1849 C CA . ASN A 1 244 ? 41.801 9.430 -66.188 1.00 82.25 244 ASN A CA 1
ATOM 1850 C C . ASN A 1 244 ? 41.510 10.502 -67.250 1.00 82.25 244 ASN A C 1
ATOM 1852 O O . ASN A 1 244 ? 42.020 10.410 -68.365 1.00 82.25 244 ASN A O 1
ATOM 1856 N N . ASN A 1 245 ? 40.756 11.551 -66.910 1.00 78.25 245 ASN A N 1
ATOM 1857 C CA . ASN A 1 245 ? 40.478 12.655 -67.833 1.00 78.25 245 ASN A CA 1
ATOM 1858 C C . ASN A 1 245 ? 41.747 13.447 -68.189 1.00 78.25 245 ASN A C 1
ATOM 1860 O O . ASN A 1 245 ? 41.958 13.776 -69.354 1.00 78.25 245 ASN A O 1
ATOM 1864 N N . GLY A 1 246 ? 42.636 13.686 -67.219 1.00 73.69 246 GLY A N 1
ATOM 1865 C CA . GLY A 1 246 ? 43.935 14.312 -67.475 1.00 73.69 246 GLY A CA 1
ATOM 1866 C C . GLY A 1 246 ? 44.838 13.465 -68.380 1.00 73.69 246 GLY A C 1
ATOM 1867 O O . GLY A 1 246 ? 45.512 14.002 -69.258 1.00 73.69 246 GLY A O 1
ATOM 1868 N N . ALA A 1 247 ? 44.818 12.137 -68.225 1.00 68.44 247 ALA A N 1
ATOM 1869 C CA . ALA A 1 247 ? 45.547 11.223 -69.104 1.00 68.44 247 ALA A CA 1
ATOM 1870 C C . ALA A 1 247 ? 45.010 11.244 -70.550 1.00 68.44 247 ALA A C 1
ATOM 1872 O O . ALA A 1 247 ? 45.797 11.219 -71.499 1.00 68.44 247 ALA A O 1
ATOM 1873 N N . ILE A 1 248 ? 43.688 11.354 -70.729 1.00 68.44 248 ILE A N 1
ATOM 1874 C CA . ILE A 1 248 ? 43.045 11.494 -72.046 1.00 68.44 248 ILE A CA 1
ATOM 1875 C C . ILE A 1 248 ? 43.426 12.827 -72.710 1.00 68.44 248 ILE A C 1
ATOM 1877 O O . ILE A 1 248 ? 43.771 12.843 -73.894 1.00 68.44 248 ILE A O 1
ATOM 1881 N N . ASP A 1 249 ? 43.432 13.936 -71.968 1.00 63.53 249 ASP A N 1
ATOM 1882 C CA . ASP A 1 249 ? 43.815 15.253 -72.498 1.00 63.53 249 ASP A CA 1
ATOM 1883 C C . ASP A 1 249 ? 45.282 15.296 -72.959 1.00 63.53 249 ASP A C 1
ATOM 1885 O O . ASP A 1 249 ? 45.596 15.868 -74.010 1.00 63.53 249 ASP A O 1
ATOM 1889 N N . ILE A 1 250 ? 46.188 14.647 -72.215 1.00 65.44 250 ILE A N 1
ATOM 1890 C CA . ILE A 1 250 ? 47.601 14.508 -72.601 1.00 65.44 250 ILE A CA 1
ATOM 1891 C C . ILE A 1 250 ? 47.728 13.657 -73.872 1.00 65.44 250 ILE A C 1
ATOM 1893 O O . ILE A 1 250 ? 48.421 14.057 -74.810 1.00 65.44 250 ILE A O 1
ATOM 1897 N N . ALA A 1 251 ? 47.028 12.521 -73.945 1.00 62.19 251 ALA A N 1
ATOM 1898 C CA . ALA A 1 251 ? 47.042 11.654 -75.123 1.00 62.19 251 ALA A CA 1
ATOM 1899 C C . ALA A 1 251 ? 46.478 12.350 -76.377 1.00 62.19 251 ALA A C 1
ATOM 1901 O O . ALA A 1 251 ? 46.998 12.166 -77.477 1.00 62.19 251 ALA A O 1
ATOM 1902 N N . THR A 1 252 ? 45.462 13.202 -76.215 1.00 61.22 252 THR A N 1
ATOM 1903 C CA . THR A 1 252 ? 44.825 13.938 -77.320 1.00 61.22 252 THR A CA 1
ATOM 1904 C C . THR A 1 252 ? 45.705 15.085 -77.833 1.00 61.22 252 THR A C 1
ATOM 1906 O O . THR A 1 252 ? 45.732 15.352 -79.033 1.00 61.22 252 THR A O 1
ATOM 1909 N N . ARG A 1 253 ? 46.491 15.741 -76.962 1.00 61.59 253 ARG A N 1
ATOM 1910 C CA . ARG A 1 253 ? 47.481 16.762 -77.372 1.00 61.59 253 ARG A CA 1
ATOM 1911 C C . ARG A 1 253 ? 48.745 16.183 -78.013 1.00 61.59 253 ARG A C 1
ATOM 1913 O O . ARG A 1 253 ? 49.415 16.903 -78.746 1.00 61.59 253 ARG A O 1
ATOM 1920 N N . ALA A 1 254 ? 49.075 14.922 -77.741 1.00 59.62 254 ALA A N 1
ATOM 1921 C CA . ALA A 1 254 ? 50.270 14.261 -78.265 1.00 59.62 254 ALA A CA 1
ATOM 1922 C C . ALA A 1 254 ? 50.096 13.666 -79.678 1.00 59.62 254 ALA A C 1
ATOM 1924 O O . ALA A 1 254 ? 51.073 13.194 -80.261 1.00 59.62 254 ALA A O 1
ATOM 1925 N N . GLN A 1 255 ? 48.888 13.682 -80.255 1.00 56.44 255 GLN A N 1
ATOM 1926 C CA . GLN A 1 255 ? 48.688 13.239 -81.637 1.00 56.44 255 GLN A CA 1
ATOM 1927 C C . GLN A 1 255 ? 49.203 14.300 -82.632 1.00 56.44 255 GLN A C 1
ATOM 1929 O O . GLN A 1 255 ? 48.769 15.454 -82.572 1.00 56.44 255 GLN A O 1
ATOM 1934 N N . PRO A 1 256 ? 50.112 13.951 -83.565 1.00 56.25 256 PRO A N 1
ATOM 1935 C CA . PRO A 1 256 ? 50.615 14.902 -84.548 1.00 56.25 256 PRO A CA 1
ATOM 1936 C C . PRO A 1 256 ? 49.491 15.318 -85.503 1.00 56.25 256 PRO A C 1
ATOM 1938 O O . PRO A 1 256 ? 48.839 14.472 -86.120 1.00 56.25 256 PRO A O 1
ATOM 1941 N N . ARG A 1 257 ? 49.272 16.633 -85.636 1.00 60.28 257 ARG A N 1
ATOM 1942 C CA . ARG A 1 257 ? 48.406 17.194 -86.682 1.00 60.28 257 ARG A CA 1
ATOM 1943 C C . ARG A 1 257 ? 49.034 16.861 -88.038 1.00 60.28 257 ARG A C 1
ATOM 1945 O O . ARG A 1 257 ? 50.154 17.293 -88.299 1.00 60.28 257 ARG A O 1
ATOM 1952 N N . LYS A 1 258 ? 48.342 16.042 -88.833 1.00 54.84 258 LYS A N 1
ATOM 1953 C CA . LYS A 1 258 ? 48.672 15.805 -90.244 1.00 54.84 258 LYS A CA 1
ATOM 1954 C C . LYS A 1 258 ? 48.424 17.056 -91.075 1.00 54.84 258 LYS A C 1
ATOM 1956 O O . LYS A 1 258 ? 47.494 17.811 -90.711 1.00 54.84 258 LYS A O 1
#

pLDDT: mean 89.31, std 13.79, range [37.75, 98.5]

Radius of gyration: 42.05 Å; chains: 1; bounding box: 103×28×168 Å